Protein AF-A0A2X2UMF7-F1 (afdb_monomer_lite)

Radius of gyration: 19.63 Å; chains: 1; bounding box: 59×45×53 Å

Sequence (262 aa):
MSALSQMDNFVPPKWIKHKILTIWNLRDENDLKSTIHRYSINEYEKCLQKIDEELRSSGGNFVYIIKLVYRNSVYKLPNFLIHSREDLLTCRDKLKDVKKEQFIEIWYCKNITLKETIFGRVLFSLDELFPRIVKRKMEIVWGNSARLIEQYPNLECAFASVEIDGWEKNFRIVDVIQADKSKAEIQEAVVMLLDLLIIYQRRIIDFGKFVNECGCSSLCIEFLCENDRKFTIIDWDCDNDMKVINRISRGAGTIAELFVVK

Organism: NCBI:txid1531

Foldseek 3Di:
DDPPPPLPQQDALLVLQLCVCVVLVQFPPVVSPVFKAKDFLVCVVVVLVVVVVVQVVDPQFKWKWKDFTFRHDNDDDDTQIDSDVVSSVVVVVVSVPDPSVRGTMMIMGIWGWDQAKKKKKKKWFLDPCPPVKIKIKMKIWGTGDNCQVVCPPPHLTWIWIWIDIHLDLDIDTPDIDPNPHDPVRVSVVSSLVSVVVVVCVVSCRVVSVLCVVLVFGMKMWIWMADPVRPIHGRGMDTPDSVSSSVVVVVVCVVVSPSRDDD

pLDDT: mean 86.01, std 15.42, range [27.36, 97.81]

Structure (mmCIF, N/CA/C/O backbone):
data_AF-A0A2X2UMF7-F1
#
_entry.id   AF-A0A2X2UMF7-F1
#
loop_
_atom_site.group_PDB
_atom_site.id
_atom_site.type_symbol
_atom_site.label_atom_id
_atom_site.label_alt_id
_atom_site.label_comp_id
_atom_site.label_asym_id
_atom_site.label_entity_id
_atom_site.label_seq_id
_atom_site.pdbx_PDB_ins_code
_atom_site.Cartn_x
_atom_site.Cartn_y
_atom_site.Cartn_z
_atom_site.occupancy
_atom_site.B_iso_or_equiv
_atom_site.auth_seq_id
_atom_site.auth_comp_id
_atom_site.auth_asym_id
_atom_site.auth_atom_id
_atom_site.pdbx_PDB_model_num
ATOM 1 N N . MET A 1 1 ? -38.014 -20.562 10.827 1.00 27.84 1 MET A N 1
ATOM 2 C CA . MET A 1 1 ? -36.769 -21.344 10.681 1.00 27.84 1 MET A CA 1
ATOM 3 C C . MET A 1 1 ? -35.810 -20.542 9.815 1.00 27.84 1 MET A C 1
ATOM 5 O O . MET A 1 1 ? -36.251 -19.898 8.876 1.00 27.84 1 MET A O 1
ATOM 9 N N . SER A 1 2 ? -34.5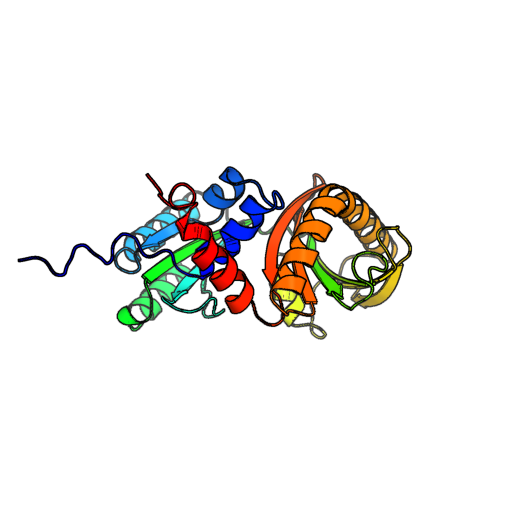63 -20.483 10.270 1.00 27.69 2 SER A N 1
ATOM 10 C CA . SER A 1 2 ? -33.461 -19.549 9.995 1.00 27.69 2 SER A CA 1
ATOM 11 C C . SER A 1 2 ? -33.268 -19.010 8.566 1.00 27.69 2 SER A C 1
ATOM 13 O O . SER A 1 2 ? -32.836 -19.735 7.678 1.00 27.69 2 SER A O 1
ATOM 15 N N . ALA A 1 3 ? -33.397 -17.687 8.417 1.00 27.72 3 ALA A N 1
ATOM 16 C CA . ALA A 1 3 ? -32.737 -16.890 7.370 1.00 27.72 3 ALA A CA 1
ATOM 17 C C . ALA A 1 3 ? -31.408 -16.260 7.864 1.00 27.72 3 ALA A C 1
ATOM 19 O O . ALA A 1 3 ? -30.864 -15.356 7.239 1.00 27.72 3 ALA A O 1
ATOM 20 N N . LEU A 1 4 ? -30.893 -16.724 9.009 1.00 28.72 4 LEU A N 1
ATOM 21 C CA . LEU A 1 4 ? -29.741 -16.147 9.716 1.00 28.72 4 LEU A CA 1
ATOM 22 C C . LEU A 1 4 ? -28.402 -16.858 9.444 1.00 28.72 4 LEU A C 1
ATOM 24 O O . LEU A 1 4 ? -27.400 -16.454 10.009 1.00 28.72 4 LEU A O 1
ATOM 28 N N . SER A 1 5 ? -28.344 -17.877 8.578 1.00 27.36 5 SER A N 1
ATOM 29 C CA . SER A 1 5 ? -27.136 -18.710 8.405 1.00 27.36 5 SER A CA 1
ATOM 30 C C . SER A 1 5 ? -26.369 -18.503 7.089 1.00 27.36 5 SER A C 1
ATOM 32 O O . SER A 1 5 ? -25.487 -19.295 6.777 1.00 27.36 5 SER A O 1
ATOM 34 N N . GLN A 1 6 ? -26.692 -17.478 6.289 1.00 32.03 6 GLN A N 1
ATOM 35 C CA . GLN A 1 6 ? -25.950 -17.169 5.050 1.00 32.03 6 GLN A CA 1
ATOM 36 C C . GLN A 1 6 ? -25.050 -15.925 5.144 1.00 32.03 6 GLN A C 1
ATOM 38 O O . GLN A 1 6 ? -24.280 -15.675 4.220 1.00 32.03 6 GLN A O 1
ATOM 43 N N . MET A 1 7 ? -25.102 -15.151 6.236 1.00 36.16 7 MET A N 1
ATOM 44 C CA . MET A 1 7 ? -24.256 -13.956 6.388 1.00 36.16 7 MET A CA 1
ATOM 45 C C . MET A 1 7 ? -22.840 -14.234 6.918 1.00 36.16 7 MET A C 1
ATOM 47 O O . MET A 1 7 ? -21.983 -13.370 6.752 1.00 36.16 7 MET A O 1
ATOM 51 N N . ASP A 1 8 ? -22.562 -15.420 7.463 1.00 42.38 8 ASP A N 1
ATOM 52 C CA . ASP A 1 8 ? -21.289 -15.690 8.156 1.00 42.38 8 ASP A CA 1
ATOM 53 C C . ASP A 1 8 ? -20.099 -16.030 7.237 1.00 42.38 8 ASP A C 1
ATOM 55 O O . ASP A 1 8 ? -18.968 -16.078 7.705 1.00 42.38 8 ASP A O 1
ATOM 59 N N . ASN A 1 9 ? -20.308 -16.194 5.922 1.00 57.84 9 ASN A N 1
ATOM 60 C CA . ASN A 1 9 ? -19.235 -16.546 4.971 1.00 57.84 9 ASN A CA 1
ATOM 61 C C . ASN A 1 9 ? -18.904 -15.450 3.941 1.00 57.84 9 ASN A C 1
ATOM 63 O O . ASN A 1 9 ? -18.164 -15.699 2.986 1.00 57.84 9 ASN A O 1
ATOM 67 N N . PHE A 1 10 ? -19.451 -14.238 4.077 1.00 72.56 10 PHE A N 1
ATOM 68 C CA . PHE A 1 10 ? -19.156 -13.166 3.125 1.00 72.56 10 PHE A CA 1
ATOM 69 C C . PHE A 1 10 ? -17.802 -12.514 3.426 1.00 72.56 10 PHE A C 1
ATOM 71 O O . PHE A 1 10 ? -17.630 -11.846 4.443 1.00 72.56 10 PHE A O 1
ATOM 78 N N . VAL A 1 11 ? -16.852 -12.652 2.502 1.00 83.50 11 VAL A N 1
ATOM 79 C CA . VAL A 1 11 ? -15.547 -11.993 2.591 1.00 83.50 11 VAL A CA 1
ATOM 80 C C . VAL A 1 11 ? -15.637 -10.599 1.962 1.00 83.50 11 VAL A C 1
ATOM 82 O O . VAL A 1 11 ? -15.930 -10.501 0.767 1.00 83.50 11 VAL A O 1
ATOM 85 N N . PRO A 1 12 ? -15.360 -9.506 2.699 1.00 88.50 12 PRO A N 1
ATOM 86 C CA . PRO A 1 12 ? -15.450 -8.170 2.125 1.00 88.50 12 PRO A CA 1
ATOM 87 C C . PRO A 1 12 ? -14.411 -7.967 1.006 1.00 88.50 12 PRO A C 1
ATOM 89 O O . PRO A 1 12 ? -13.259 -8.388 1.166 1.00 88.50 12 PRO A O 1
ATOM 92 N N . PRO A 1 13 ? -14.745 -7.243 -0.086 1.00 90.06 13 PRO A N 1
ATOM 93 C CA . PRO A 1 13 ? -13.822 -6.950 -1.189 1.00 90.06 13 PRO A CA 1
ATOM 94 C C . PRO A 1 13 ? -12.482 -6.370 -0.729 1.00 90.06 13 PRO A C 1
ATOM 96 O O . PRO A 1 13 ? -11.432 -6.696 -1.277 1.00 90.06 13 PRO A O 1
ATOM 99 N N . LYS A 1 14 ? -12.503 -5.556 0.333 1.00 90.06 14 LYS A N 1
ATOM 100 C CA . LYS A 1 14 ? -11.300 -4.983 0.943 1.00 90.06 14 LYS A CA 1
ATOM 101 C C . LYS A 1 14 ? -10.346 -6.050 1.492 1.00 90.06 14 LYS A C 1
ATOM 103 O O . LYS A 1 14 ? -9.136 -5.870 1.422 1.00 90.06 14 LYS A O 1
ATOM 108 N N . TRP A 1 15 ? -10.857 -7.166 2.021 1.00 90.69 15 TRP A N 1
ATOM 109 C CA . TRP A 1 15 ? -10.004 -8.256 2.512 1.00 90.69 15 TRP A CA 1
ATOM 110 C C . TRP A 1 15 ? -9.441 -9.072 1.357 1.00 90.69 15 TRP A C 1
ATOM 112 O O . TRP A 1 15 ? -8.256 -9.398 1.358 1.00 90.69 15 TRP A O 1
ATOM 122 N N . ILE A 1 16 ? -10.261 -9.331 0.334 1.00 91.19 16 ILE A N 1
ATOM 123 C CA . ILE A 1 16 ? -9.815 -9.996 -0.897 1.00 91.19 16 ILE A CA 1
ATOM 124 C C . ILE A 1 16 ? -8.667 -9.206 -1.524 1.00 91.19 16 ILE A C 1
ATOM 126 O O . ILE A 1 16 ? -7.641 -9.787 -1.869 1.00 91.19 16 ILE A O 1
ATOM 130 N N . LYS A 1 17 ? -8.795 -7.876 -1.579 1.00 92.31 17 LYS A N 1
ATOM 131 C CA . LYS A 1 17 ? -7.730 -6.981 -2.030 1.00 92.31 17 LYS A CA 1
ATOM 132 C C . LYS A 1 17 ? -6.416 -7.215 -1.285 1.00 92.31 17 LYS A C 1
ATOM 134 O O . LYS A 1 17 ? -5.394 -7.430 -1.927 1.00 92.31 17 LYS A O 1
ATOM 139 N N . HIS A 1 18 ? -6.425 -7.235 0.044 1.00 91.62 18 HIS A N 1
ATOM 140 C CA . HIS A 1 18 ? -5.201 -7.510 0.799 1.00 91.62 18 HIS A CA 1
ATOM 141 C C . HIS A 1 18 ? -4.673 -8.935 0.571 1.00 91.62 18 HIS A C 1
ATOM 143 O O . HIS A 1 18 ? -3.469 -9.124 0.400 1.00 91.62 18 HIS A O 1
ATOM 149 N N . LYS A 1 19 ? -5.556 -9.939 0.491 1.00 92.00 19 LYS A N 1
ATOM 150 C CA . LYS A 1 19 ? -5.171 -11.335 0.223 1.00 92.00 19 LYS A CA 1
ATOM 151 C C . LYS A 1 19 ? -4.565 -11.534 -1.167 1.00 92.00 19 LYS A C 1
ATOM 153 O O . LYS A 1 19 ? -3.730 -12.422 -1.317 1.00 92.00 19 LYS A O 1
ATOM 158 N N . ILE A 1 20 ? -4.888 -10.700 -2.155 1.00 94.25 20 ILE A N 1
ATOM 159 C CA . ILE A 1 20 ? -4.244 -10.741 -3.479 1.00 94.25 20 ILE A CA 1
ATOM 160 C C . ILE A 1 20 ? -2.720 -10.587 -3.365 1.00 94.25 20 ILE A C 1
ATOM 162 O O . ILE A 1 20 ? -2.000 -11.316 -4.042 1.00 94.25 20 ILE A O 1
ATOM 166 N N . LEU A 1 21 ? -2.206 -9.758 -2.448 1.00 94.94 21 LEU A N 1
ATOM 167 C CA . LEU A 1 21 ? -0.757 -9.662 -2.221 1.00 94.94 21 LEU A CA 1
ATOM 168 C C . LEU A 1 21 ? -0.144 -11.004 -1.793 1.00 94.94 21 LEU A C 1
ATOM 170 O O . LEU A 1 21 ? 0.958 -11.335 -2.223 1.00 94.94 21 LEU A O 1
ATOM 174 N N . THR A 1 22 ? -0.866 -11.793 -0.992 1.00 94.12 22 THR A N 1
ATOM 175 C CA . THR A 1 22 ? -0.413 -13.127 -0.557 1.00 94.12 22 THR A CA 1
ATOM 176 C C . THR A 1 22 ? -0.471 -14.150 -1.691 1.00 94.12 22 THR A C 1
ATOM 178 O O . THR A 1 22 ? 0.457 -14.932 -1.850 1.00 94.12 22 THR A O 1
ATOM 181 N N . ILE A 1 23 ? -1.497 -14.086 -2.551 1.00 92.94 23 ILE A N 1
ATOM 182 C CA . ILE A 1 23 ? -1.649 -14.977 -3.718 1.00 92.94 23 ILE A CA 1
ATOM 183 C C . ILE A 1 23 ? -0.462 -14.830 -4.681 1.00 92.94 23 ILE A C 1
ATOM 185 O O . ILE A 1 23 ? 0.035 -15.818 -5.216 1.00 92.94 23 ILE A O 1
ATOM 189 N N . TRP A 1 24 ? 0.023 -13.602 -4.870 1.00 94.44 24 TRP A N 1
ATOM 190 C CA . TRP A 1 24 ? 1.166 -13.304 -5.739 1.00 94.44 24 TRP A CA 1
ATOM 191 C C . TRP A 1 24 ? 2.515 -13.313 -5.006 1.00 94.44 24 TRP A C 1
ATOM 193 O O . TRP A 1 24 ? 3.524 -12.881 -5.565 1.00 94.44 24 TRP A O 1
ATOM 203 N N . ASN A 1 25 ? 2.559 -13.803 -3.761 1.00 94.94 25 ASN A N 1
ATOM 204 C CA . ASN A 1 25 ? 3.755 -13.831 -2.913 1.00 94.94 25 ASN A CA 1
ATOM 205 C C . ASN A 1 25 ? 4.435 -12.456 -2.750 1.00 94.94 25 ASN A C 1
ATOM 207 O O . ASN A 1 25 ? 5.643 -12.377 -2.522 1.00 94.94 25 ASN A O 1
ATOM 211 N N . LEU A 1 26 ? 3.685 -11.363 -2.896 1.00 95.81 26 LEU A N 1
ATOM 212 C CA . LEU A 1 26 ? 4.159 -9.992 -2.677 1.00 95.81 26 LEU A CA 1
ATOM 213 C C . LEU A 1 26 ? 4.188 -9.639 -1.190 1.00 95.81 26 LEU A C 1
ATOM 215 O O . LEU A 1 26 ? 4.920 -8.740 -0.788 1.00 95.81 26 LEU A O 1
ATOM 219 N N . ARG A 1 27 ? 3.417 -10.365 -0.379 1.00 94.38 27 ARG A N 1
ATOM 220 C CA . ARG A 1 27 ? 3.380 -10.219 1.070 1.00 94.38 27 ARG A CA 1
ATOM 221 C C . ARG A 1 27 ? 3.177 -11.571 1.739 1.00 94.38 27 ARG A C 1
ATOM 223 O O . ARG A 1 27 ? 2.406 -12.386 1.239 1.00 94.38 27 ARG A O 1
ATOM 230 N N . ASP A 1 28 ? 3.850 -11.785 2.863 1.00 92.56 28 ASP A N 1
ATOM 231 C CA . ASP A 1 28 ? 3.646 -12.975 3.685 1.00 92.56 28 ASP A CA 1
ATOM 232 C C . ASP A 1 28 ? 2.249 -12.975 4.331 1.00 92.56 28 ASP A C 1
ATOM 234 O O . ASP A 1 28 ? 1.721 -11.934 4.734 1.00 92.56 28 ASP A O 1
ATOM 238 N N . GLU A 1 29 ? 1.624 -14.150 4.414 1.00 90.25 29 GLU A N 1
ATOM 239 C CA . GLU A 1 29 ? 0.276 -14.271 4.966 1.00 90.25 29 GLU A CA 1
ATOM 240 C C . GLU A 1 29 ? 0.238 -14.055 6.482 1.00 90.25 29 GLU A C 1
ATOM 242 O O . GLU A 1 29 ? -0.721 -13.459 6.984 1.00 90.25 29 GLU A O 1
ATOM 247 N N . ASN A 1 30 ? 1.260 -14.507 7.212 1.00 90.50 30 ASN A N 1
ATOM 248 C CA . ASN A 1 30 ? 1.319 -14.310 8.655 1.00 90.50 30 ASN A CA 1
ATOM 249 C C . ASN A 1 30 ? 1.562 -12.834 8.975 1.00 90.50 30 ASN A C 1
ATOM 251 O O . ASN A 1 30 ? 0.854 -12.296 9.823 1.00 90.50 30 ASN A O 1
ATOM 255 N N . ASP A 1 31 ? 2.451 -12.164 8.233 1.00 88.81 31 ASP A N 1
ATOM 256 C CA . ASP A 1 31 ? 2.650 -10.710 8.334 1.00 88.81 31 ASP A CA 1
ATOM 257 C C . ASP A 1 31 ? 1.349 -9.932 8.066 1.00 88.81 31 ASP A C 1
ATOM 259 O O . ASP A 1 31 ? 0.962 -9.034 8.824 1.00 88.81 31 ASP A O 1
ATOM 263 N N . LEU A 1 32 ? 0.609 -10.301 7.014 1.00 89.62 32 LEU A N 1
ATOM 264 C CA . LEU A 1 32 ? -0.672 -9.662 6.717 1.00 89.62 32 LEU A CA 1
ATOM 265 C C . LEU A 1 32 ? -1.680 -9.850 7.865 1.00 89.62 32 LEU A C 1
ATOM 267 O O . LEU A 1 32 ? -2.336 -8.890 8.275 1.00 89.62 32 LEU A O 1
ATOM 271 N N . LYS A 1 33 ? -1.798 -11.069 8.406 1.00 88.00 33 LYS A N 1
ATOM 272 C CA . LYS A 1 33 ? -2.710 -11.374 9.521 1.00 88.00 33 LYS A CA 1
ATOM 273 C C . LYS A 1 33 ? -2.306 -10.682 10.821 1.00 88.00 33 LYS A C 1
ATOM 275 O O . LYS A 1 33 ? -3.186 -10.283 11.577 1.00 88.00 33 LYS A O 1
ATOM 280 N N . SER A 1 34 ? -1.009 -10.505 11.076 1.00 88.06 34 SER A N 1
ATOM 281 C CA . SER A 1 34 ? -0.531 -9.820 12.282 1.00 88.06 34 SER A CA 1
ATOM 282 C C . SER A 1 34 ? -0.671 -8.299 12.231 1.00 88.06 34 SER A C 1
ATOM 284 O O . SER A 1 34 ? -0.572 -7.660 13.271 1.00 88.06 34 SER A O 1
ATOM 286 N N . THR A 1 35 ? -0.889 -7.709 11.051 1.00 87.94 35 THR A N 1
ATOM 287 C CA . THR A 1 35 ? -0.928 -6.243 10.867 1.00 87.94 35 THR A CA 1
ATOM 288 C C . THR A 1 35 ? -2.332 -5.667 10.677 1.00 87.94 35 THR A C 1
ATOM 290 O O . THR A 1 35 ? -2.532 -4.464 10.862 1.00 87.94 35 THR A O 1
ATOM 293 N N . ILE A 1 36 ? -3.316 -6.494 10.304 1.00 90.94 36 ILE A N 1
ATOM 294 C CA . ILE A 1 36 ? -4.715 -6.081 10.141 1.00 90.94 36 ILE A CA 1
ATOM 295 C C . ILE A 1 36 ? -5.581 -6.861 11.126 1.00 90.94 36 ILE A C 1
ATOM 297 O O . ILE A 1 36 ? -5.939 -8.015 10.891 1.00 90.94 36 ILE A O 1
ATOM 301 N N . HIS A 1 37 ? -5.970 -6.199 12.211 1.00 92.25 37 HIS A N 1
ATOM 302 C CA . HIS A 1 37 ? -6.847 -6.773 13.223 1.00 92.25 37 HIS A CA 1
ATOM 303 C C . HIS A 1 37 ? -8.298 -6.528 12.824 1.00 92.25 37 HIS A C 1
ATOM 305 O O . HIS A 1 37 ? -8.711 -5.378 12.671 1.00 92.25 37 HIS A O 1
ATOM 311 N N . ARG A 1 38 ? -9.063 -7.603 12.625 1.00 92.25 38 ARG A N 1
ATOM 312 C CA . ARG A 1 38 ? -10.415 -7.561 12.056 1.00 92.25 38 ARG A CA 1
ATOM 313 C C . ARG A 1 38 ? -11.451 -7.936 13.106 1.00 92.25 38 ARG A C 1
ATOM 315 O O . ARG A 1 38 ? -11.284 -8.935 13.796 1.00 92.25 38 ARG A O 1
ATOM 322 N N . TYR A 1 39 ? -12.530 -7.167 13.171 1.00 93.25 39 TYR A N 1
ATOM 323 C CA . TYR A 1 39 ? -13.682 -7.418 14.031 1.00 93.25 39 TYR A CA 1
ATOM 324 C C . TYR A 1 39 ? -14.959 -7.266 13.211 1.00 93.25 39 TYR A C 1
ATOM 326 O O . TYR A 1 39 ? -15.009 -6.459 12.275 1.00 93.25 39 TYR A O 1
ATOM 334 N N . SER A 1 40 ? -16.015 -7.991 13.582 1.00 91.44 40 SER A N 1
ATOM 335 C CA . SER A 1 40 ? -17.354 -7.666 13.087 1.00 91.44 40 SER A CA 1
ATOM 336 C C . SER A 1 40 ? -17.703 -6.225 13.474 1.00 91.44 40 SER A C 1
ATOM 338 O O . SER A 1 40 ? -17.346 -5.774 14.565 1.00 91.44 40 SER A O 1
ATOM 340 N N . ILE A 1 41 ? -18.439 -5.493 12.629 1.00 90.19 41 ILE A N 1
ATOM 341 C CA . ILE A 1 41 ? -18.907 -4.141 12.992 1.00 90.19 41 ILE A CA 1
ATOM 342 C C . ILE A 1 41 ? -19.753 -4.150 14.278 1.00 90.19 41 ILE A C 1
ATOM 344 O O . ILE A 1 41 ? -19.750 -3.185 15.040 1.00 90.19 41 ILE A O 1
ATOM 348 N N . ASN A 1 42 ? -20.428 -5.266 14.569 1.00 90.38 42 ASN A N 1
ATOM 349 C CA . ASN A 1 42 ? -21.201 -5.444 15.799 1.00 90.38 42 ASN A CA 1
ATOM 350 C C . ASN A 1 42 ? -20.319 -5.570 17.052 1.00 90.38 42 ASN A C 1
ATOM 352 O O . ASN A 1 42 ? -20.806 -5.398 18.166 1.00 90.38 42 ASN A O 1
ATOM 356 N N . GLU A 1 43 ? -19.023 -5.823 16.879 1.00 92.25 43 GLU A N 1
ATOM 357 C CA . GLU A 1 43 ? -18.033 -5.994 17.941 1.00 92.25 43 GLU A CA 1
ATOM 358 C C . GLU A 1 43 ? -17.072 -4.801 18.046 1.00 92.25 43 GLU A C 1
ATOM 360 O O . GLU A 1 43 ? -15.996 -4.921 18.635 1.00 92.25 43 GLU A O 1
ATOM 365 N N . TYR A 1 44 ? -17.440 -3.633 17.505 1.00 92.50 44 TYR A N 1
ATOM 366 C CA . TYR A 1 44 ? -16.553 -2.467 17.498 1.00 92.50 44 TYR A CA 1
ATOM 367 C C . TYR A 1 44 ? -16.077 -2.061 18.903 1.00 92.50 44 TYR A C 1
ATOM 369 O O . TYR A 1 44 ? -14.933 -1.649 19.048 1.00 92.50 44 TYR A O 1
ATOM 377 N N . GLU A 1 45 ? -16.880 -2.236 19.958 1.00 94.38 45 GLU A N 1
ATOM 378 C CA . GLU A 1 45 ? -16.433 -1.941 21.330 1.00 94.38 45 GLU A CA 1
ATOM 379 C C . GLU A 1 45 ? -15.258 -2.833 21.765 1.00 94.38 45 GLU A C 1
ATOM 381 O O . GLU A 1 45 ? -14.342 -2.341 22.421 1.00 94.38 45 GLU A O 1
ATOM 386 N N . LYS A 1 46 ? -15.218 -4.109 21.342 1.00 95.81 46 LYS A N 1
ATOM 387 C CA . LYS A 1 46 ? -14.067 -4.997 21.596 1.00 95.81 46 LYS A CA 1
ATOM 388 C C . LYS A 1 46 ? -12.824 -4.508 20.852 1.00 95.81 46 LYS A C 1
ATOM 390 O O . LYS A 1 46 ? -11.737 -4.485 21.422 1.00 95.81 46 LYS A O 1
ATOM 395 N N . CYS A 1 47 ? -12.997 -4.072 19.601 1.00 94.88 47 CYS A N 1
ATOM 396 C CA . CYS A 1 47 ? -11.933 -3.451 18.810 1.00 94.88 47 CYS A CA 1
ATOM 397 C C . CYS A 1 47 ? -11.355 -2.221 19.531 1.00 94.88 47 CYS A C 1
ATOM 399 O O . CYS A 1 47 ? -10.140 -2.109 19.685 1.00 94.88 47 CYS A O 1
ATOM 401 N N . LEU A 1 48 ? -12.212 -1.313 20.011 1.00 95.62 48 LEU A N 1
ATOM 402 C CA . LEU A 1 48 ? -11.781 -0.110 20.730 1.00 95.62 48 LEU A CA 1
ATOM 403 C C . LEU A 1 48 ? -11.119 -0.447 22.070 1.00 95.62 48 LEU A C 1
ATOM 405 O O . LEU A 1 48 ? -10.107 0.158 22.416 1.00 95.62 48 LEU A O 1
ATOM 409 N N . GLN A 1 49 ? -11.655 -1.420 22.813 1.00 96.00 49 GLN A N 1
ATOM 410 C CA . GLN A 1 49 ? -11.059 -1.874 24.068 1.00 96.00 49 GLN A CA 1
ATOM 411 C C . GLN A 1 49 ? -9.636 -2.394 23.849 1.00 96.00 49 GLN A C 1
ATOM 413 O O . GLN A 1 49 ? -8.737 -2.028 24.604 1.00 96.00 49 GLN A O 1
ATOM 418 N N . LYS A 1 50 ? -9.413 -3.187 22.795 1.00 95.06 50 LYS A N 1
ATOM 419 C CA . LYS A 1 50 ? -8.081 -3.705 22.481 1.00 95.06 50 LYS A CA 1
ATOM 420 C C . LYS A 1 50 ? -7.078 -2.580 22.211 1.00 95.06 50 LYS A C 1
ATOM 422 O O . LYS A 1 50 ? -5.959 -2.629 22.711 1.00 95.06 50 LYS A O 1
ATOM 427 N N . ILE A 1 51 ? -7.494 -1.541 21.485 1.00 93.94 51 ILE A N 1
ATOM 428 C CA . ILE A 1 51 ? -6.660 -0.356 21.240 1.00 93.94 51 ILE A CA 1
ATOM 429 C C . ILE A 1 51 ? -6.372 0.396 22.550 1.00 93.94 51 ILE A C 1
ATOM 431 O O . ILE A 1 51 ? -5.230 0.789 22.770 1.00 93.94 51 ILE A O 1
ATOM 435 N N . ASP A 1 52 ? -7.357 0.570 23.443 1.00 94.31 52 ASP A N 1
ATOM 436 C CA . ASP A 1 52 ? -7.148 1.225 24.750 1.00 94.31 52 ASP A CA 1
ATOM 437 C C . ASP A 1 52 ? -6.152 0.450 25.628 1.00 94.31 52 ASP A C 1
ATOM 439 O O . ASP A 1 52 ? -5.285 1.050 26.261 1.00 94.31 52 ASP A O 1
ATOM 443 N N . GLU A 1 53 ? -6.245 -0.883 25.655 1.00 92.69 53 GLU A N 1
ATOM 444 C CA . GLU A 1 53 ? -5.294 -1.752 26.360 1.00 92.69 53 GLU A CA 1
ATOM 445 C C . GLU A 1 53 ? -3.875 -1.593 25.807 1.00 92.69 53 GLU A C 1
ATOM 447 O O . GLU A 1 53 ? -2.924 -1.404 26.570 1.00 92.69 53 GLU A O 1
ATOM 452 N N . GLU A 1 54 ? -3.732 -1.618 24.480 1.00 91.38 54 GLU A N 1
ATOM 453 C CA . GLU A 1 54 ? -2.437 -1.436 23.840 1.00 91.38 54 GLU A CA 1
ATOM 454 C C . GLU A 1 54 ? -1.866 -0.044 24.127 1.00 91.38 54 GLU A C 1
ATOM 456 O O . GLU A 1 54 ? -0.725 0.035 24.578 1.00 91.38 54 GLU A O 1
ATOM 461 N N . LEU A 1 55 ? -2.664 1.024 23.994 1.00 89.25 55 LEU A N 1
ATOM 462 C CA . LEU A 1 55 ? -2.275 2.402 24.326 1.00 89.25 55 LEU A CA 1
ATOM 463 C C . LEU A 1 55 ? -1.746 2.537 25.760 1.00 89.25 55 LEU A C 1
ATOM 465 O O . LEU A 1 55 ? -0.753 3.226 25.969 1.00 89.25 55 LEU A O 1
ATOM 469 N N . ARG A 1 56 ? -2.364 1.866 26.744 1.00 85.88 56 ARG A N 1
ATOM 470 C CA . ARG A 1 56 ? -1.903 1.886 28.148 1.00 85.88 56 ARG A CA 1
ATOM 471 C C . ARG A 1 56 ? -0.560 1.186 28.343 1.00 85.88 56 ARG A C 1
ATOM 473 O O . ARG A 1 56 ? 0.196 1.562 29.232 1.00 85.88 56 ARG A O 1
ATOM 480 N N . SER A 1 57 ? -0.299 0.144 27.558 1.00 82.81 57 SER A N 1
ATOM 481 C CA . SER A 1 57 ? 0.918 -0.669 27.661 1.00 82.81 57 SER A CA 1
ATOM 482 C C . SER A 1 57 ? 2.093 -0.121 26.847 1.00 82.81 57 SER A C 1
ATOM 484 O O . SER A 1 57 ? 3.248 -0.406 27.153 1.00 82.81 57 SER A O 1
ATOM 486 N N . SER A 1 58 ? 1.813 0.655 25.800 1.00 68.94 58 SER A N 1
ATOM 487 C CA . SER A 1 58 ? 2.819 1.136 24.859 1.00 68.94 58 SER A CA 1
ATOM 488 C C . SER A 1 58 ? 3.279 2.556 25.181 1.00 68.94 58 SER A C 1
ATOM 490 O O . SER A 1 58 ? 2.461 3.459 25.306 1.00 68.94 58 SER A O 1
ATOM 492 N N . GLY A 1 59 ? 4.596 2.771 25.244 1.00 64.06 59 GLY A N 1
ATOM 493 C CA . GLY A 1 59 ? 5.239 4.053 25.573 1.00 64.06 59 GLY A CA 1
ATOM 494 C C . GLY A 1 59 ? 5.141 5.162 24.510 1.00 64.06 59 GLY A C 1
ATOM 495 O O . GLY A 1 59 ? 6.118 5.868 24.302 1.00 64.06 59 GLY A O 1
ATOM 496 N N . GLY A 1 60 ? 4.001 5.306 23.822 1.00 64.38 60 GLY A N 1
ATOM 497 C CA . GLY A 1 60 ? 3.661 6.510 23.043 1.00 64.38 60 GLY A CA 1
ATOM 498 C C . GLY A 1 60 ? 4.126 6.596 21.582 1.00 64.38 60 GLY A C 1
ATOM 499 O O . GLY A 1 60 ? 3.866 7.610 20.949 1.00 64.38 60 GLY A O 1
ATOM 500 N N . ASN A 1 61 ? 4.747 5.559 21.008 1.00 76.56 61 ASN A N 1
ATOM 501 C CA . ASN A 1 61 ? 5.325 5.617 19.648 1.00 76.56 61 ASN A CA 1
ATOM 502 C C . ASN A 1 61 ? 4.493 4.894 18.573 1.00 76.56 61 ASN A C 1
ATOM 504 O O . ASN A 1 61 ? 5.046 4.315 17.634 1.00 76.56 61 ASN A O 1
ATOM 508 N N . PHE A 1 62 ? 3.171 4.853 18.731 1.00 83.12 62 PHE A N 1
ATOM 509 C CA . PHE A 1 62 ? 2.296 4.144 17.801 1.00 83.12 62 PHE A CA 1
ATOM 510 C C . PHE A 1 62 ? 1.088 4.984 17.419 1.00 83.12 62 PHE A C 1
ATOM 512 O O . PHE A 1 62 ? 0.542 5.722 18.235 1.00 83.12 62 PHE A O 1
ATOM 519 N N . VAL A 1 63 ? 0.636 4.793 16.184 1.00 84.94 63 VAL A N 1
ATOM 520 C CA . VAL A 1 63 ? -0.635 5.310 15.682 1.00 84.94 63 VAL A CA 1
ATOM 521 C C . VAL A 1 63 ? -1.489 4.140 15.253 1.00 84.94 63 VAL A C 1
ATOM 523 O O . VAL A 1 63 ? -1.059 3.297 14.461 1.00 84.94 63 VAL A O 1
ATOM 526 N N . TYR A 1 64 ? -2.715 4.098 15.763 1.00 88.69 64 TYR A N 1
ATOM 527 C CA . TYR A 1 64 ? -3.696 3.106 15.355 1.00 88.69 64 TYR A CA 1
ATOM 528 C C . TYR A 1 64 ? -4.602 3.709 14.292 1.00 88.69 64 TYR A C 1
ATOM 530 O O . TYR A 1 64 ? -5.153 4.795 14.464 1.00 88.69 64 TYR A O 1
ATOM 538 N N . ILE A 1 65 ? -4.757 3.000 13.180 1.00 88.25 65 ILE A N 1
ATOM 539 C CA . ILE A 1 65 ? -5.607 3.412 12.067 1.00 88.25 65 ILE A CA 1
ATOM 540 C C . ILE A 1 65 ? -6.835 2.514 12.065 1.00 88.25 65 ILE A C 1
ATOM 542 O O . ILE A 1 65 ? -6.755 1.367 11.624 1.00 88.25 65 ILE A O 1
ATOM 546 N N . ILE A 1 66 ? -7.967 3.033 12.533 1.00 91.69 66 ILE A N 1
ATOM 547 C CA . ILE A 1 66 ? -9.248 2.324 12.489 1.00 91.69 66 ILE A CA 1
ATOM 548 C C . ILE A 1 66 ? -9.887 2.537 11.121 1.00 91.69 66 ILE A C 1
ATOM 550 O O . ILE A 1 66 ? -9.981 3.669 10.645 1.00 91.69 66 ILE A O 1
ATOM 554 N N . LYS A 1 67 ? -10.358 1.458 10.496 1.00 90.44 67 LYS A N 1
ATOM 555 C CA . LYS A 1 67 ? -11.007 1.468 9.182 1.00 90.44 67 LYS A CA 1
ATOM 556 C C . LYS A 1 67 ? -12.380 0.817 9.279 1.00 90.44 67 LYS A C 1
ATOM 558 O O . LYS A 1 67 ? -12.497 -0.316 9.741 1.00 90.44 67 LYS A O 1
ATOM 563 N N . LEU A 1 68 ? -13.398 1.497 8.767 1.00 90.25 68 LEU A N 1
ATOM 564 C CA . LEU A 1 68 ? -14.702 0.888 8.527 1.00 90.25 68 LEU A CA 1
ATOM 565 C C . LEU A 1 68 ? -14.712 0.187 7.165 1.00 90.25 68 LEU A C 1
ATOM 567 O O . LEU A 1 68 ? -14.160 0.699 6.183 1.00 90.25 68 LEU A O 1
ATOM 571 N N . VAL A 1 69 ? -15.312 -1.003 7.103 1.00 89.69 69 VAL A N 1
ATOM 572 C CA . VAL A 1 69 ? -15.280 -1.855 5.909 1.00 89.69 69 VAL A CA 1
ATOM 573 C C . VAL A 1 69 ? -16.675 -2.052 5.351 1.00 89.69 69 VAL A C 1
ATOM 575 O O . VAL A 1 69 ? -17.540 -2.662 5.980 1.00 89.69 69 VAL A O 1
ATOM 578 N N . TYR A 1 70 ? -16.875 -1.535 4.141 1.00 87.06 70 TYR A N 1
ATOM 579 C CA . TYR A 1 70 ? -18.120 -1.665 3.401 1.00 87.06 70 TYR A CA 1
ATOM 580 C C . TYR A 1 70 ? -18.329 -3.089 2.901 1.00 87.06 70 TYR A C 1
ATOM 582 O O . TYR A 1 70 ? -17.384 -3.798 2.553 1.00 87.06 70 TYR A O 1
ATOM 590 N N . ARG A 1 71 ? -19.601 -3.467 2.770 1.00 83.44 71 ARG A N 1
ATOM 591 C CA . ARG A 1 71 ? -19.983 -4.773 2.226 1.00 83.44 71 ARG A CA 1
ATOM 592 C C . ARG A 1 71 ? -19.525 -4.954 0.774 1.00 83.44 71 ARG A C 1
ATOM 594 O O . ARG A 1 71 ? -18.928 -5.964 0.447 1.00 83.44 71 ARG A O 1
ATOM 601 N N . ASN A 1 72 ? -19.755 -3.966 -0.090 1.00 81.75 72 ASN A N 1
ATOM 602 C CA . ASN A 1 72 ? -19.609 -4.133 -1.546 1.00 81.75 72 ASN A CA 1
ATOM 603 C C . ASN A 1 72 ? -18.556 -3.211 -2.179 1.00 81.75 72 ASN A C 1
ATOM 605 O O . ASN A 1 72 ? -18.589 -2.983 -3.385 1.00 81.75 72 ASN A O 1
ATOM 609 N N . SER A 1 73 ? -17.655 -2.631 -1.384 1.00 81.69 73 SER A N 1
ATOM 610 C CA . SER A 1 73 ? -16.689 -1.657 -1.891 1.00 81.69 73 SER A CA 1
ATOM 611 C C . SER A 1 73 ? -15.351 -1.731 -1.168 1.00 81.69 73 SER A C 1
ATOM 613 O O . SER A 1 73 ? -15.267 -2.077 0.010 1.00 81.69 73 SER A O 1
ATOM 615 N N . VAL A 1 74 ? -14.302 -1.353 -1.891 1.00 79.56 74 VAL A N 1
ATOM 616 C CA . VAL A 1 74 ? -12.934 -1.179 -1.384 1.00 79.56 74 VAL A CA 1
ATOM 617 C C . VAL A 1 74 ? -12.746 0.208 -0.744 1.00 79.56 74 VAL A C 1
ATOM 619 O O . VAL A 1 74 ? -11.687 0.473 -0.180 1.00 79.56 74 VAL A O 1
ATOM 622 N N . TYR A 1 75 ? -13.770 1.077 -0.811 1.00 70.00 75 TYR A N 1
ATOM 623 C CA . TYR A 1 75 ? -13.707 2.518 -0.528 1.00 70.00 75 TYR A CA 1
ATOM 624 C C . TYR A 1 75 ? -12.794 2.919 0.650 1.00 70.00 75 TYR A C 1
ATOM 626 O O . TYR A 1 75 ? -12.736 2.266 1.705 1.00 70.00 75 TYR A O 1
ATOM 634 N N . LYS A 1 76 ? -12.077 4.033 0.453 1.00 64.94 76 LYS A N 1
ATOM 635 C CA . LYS A 1 76 ? -11.166 4.660 1.417 1.00 64.94 76 LYS A CA 1
ATOM 636 C C . LYS A 1 76 ? -11.882 5.882 2.031 1.00 64.94 76 LYS A C 1
ATOM 638 O O . LYS A 1 76 ? -12.291 6.767 1.295 1.00 64.94 76 LYS A O 1
ATOM 643 N N . LEU A 1 77 ? -11.966 5.903 3.369 1.00 61.09 77 LEU A N 1
ATOM 644 C CA . LEU A 1 77 ? -12.517 6.916 4.298 1.00 61.09 77 LEU A CA 1
ATOM 645 C C . LEU A 1 77 ? -13.898 6.616 4.937 1.00 61.09 77 LEU A C 1
ATOM 647 O O . LEU A 1 77 ? -14.791 6.090 4.268 1.00 61.09 77 LEU A O 1
ATOM 651 N N . PRO A 1 78 ? -14.083 6.994 6.225 1.00 55.94 78 PRO A N 1
ATOM 652 C CA . PRO A 1 78 ? -13.079 7.594 7.113 1.00 55.94 78 PRO A CA 1
ATOM 653 C C . PRO A 1 78 ? -12.160 6.541 7.749 1.00 55.94 78 PRO A C 1
ATOM 655 O O . PRO A 1 78 ? -12.607 5.492 8.214 1.00 55.94 78 PRO A O 1
ATOM 658 N N . ASN A 1 79 ? -10.862 6.846 7.765 1.00 74.62 79 ASN A N 1
ATOM 659 C CA . ASN A 1 79 ? -9.919 6.191 8.663 1.00 74.62 79 ASN A CA 1
ATOM 660 C C . ASN A 1 79 ? -9.821 7.071 9.917 1.00 74.62 79 ASN A C 1
ATOM 662 O O . ASN A 1 79 ? -9.572 8.269 9.781 1.00 74.62 79 ASN A O 1
ATOM 666 N N . PHE A 1 80 ? -10.007 6.516 11.113 1.00 87.31 80 PHE A N 1
ATOM 667 C CA . PHE A 1 80 ? -9.727 7.250 12.349 1.00 87.31 80 PHE A CA 1
ATOM 668 C C . PHE A 1 80 ? -8.268 7.024 12.729 1.00 87.31 80 PHE A C 1
ATOM 670 O O . PHE A 1 80 ? -7.826 5.878 12.799 1.00 87.31 80 PHE A O 1
ATOM 677 N N . LEU A 1 81 ? -7.530 8.109 12.949 1.00 87.06 81 LEU A N 1
ATOM 678 C CA . LEU A 1 81 ? -6.165 8.061 13.462 1.00 87.06 81 LEU A CA 1
ATOM 679 C C . LEU A 1 81 ? -6.216 8.243 14.975 1.00 87.06 81 LEU A C 1
ATOM 681 O O . LEU A 1 81 ? -6.723 9.255 15.450 1.00 87.06 81 LEU A O 1
ATOM 685 N N . ILE A 1 82 ? -5.712 7.260 15.710 1.00 90.06 82 ILE A N 1
ATOM 686 C CA . ILE A 1 82 ? -5.728 7.234 17.169 1.00 90.06 82 ILE A CA 1
ATOM 687 C C . ILE A 1 82 ? -4.282 7.299 17.660 1.00 90.06 82 ILE A C 1
ATOM 689 O O . ILE A 1 82 ? -3.539 6.321 17.542 1.00 90.06 82 ILE A O 1
ATOM 693 N N . HIS A 1 83 ? -3.894 8.454 18.194 1.00 87.00 83 HIS A N 1
ATOM 694 C CA . HIS A 1 83 ? -2.603 8.694 18.850 1.00 87.00 83 HIS A CA 1
ATOM 695 C C . HIS A 1 83 ? -2.752 8.647 20.373 1.00 87.00 83 HIS A C 1
ATOM 697 O O . HIS A 1 83 ? -1.806 8.351 21.097 1.00 87.00 83 HIS A O 1
ATOM 703 N N . SER A 1 84 ? -3.953 8.948 20.865 1.00 88.69 84 SER A N 1
ATOM 704 C CA . SER A 1 84 ? -4.239 9.112 22.282 1.00 88.69 84 SER A CA 1
ATOM 705 C C . SER A 1 84 ? -5.557 8.453 22.692 1.00 88.69 84 SER A C 1
ATOM 707 O O . SER A 1 84 ? -6.389 8.060 21.870 1.00 88.69 84 SER A O 1
ATOM 709 N N . ARG A 1 85 ? -5.779 8.368 24.007 1.00 90.94 85 ARG A N 1
ATOM 710 C CA . ARG A 1 85 ? -7.071 7.933 24.557 1.00 90.94 85 ARG A CA 1
ATOM 711 C C . ARG A 1 85 ? -8.195 8.926 24.241 1.00 90.94 85 ARG A C 1
ATOM 713 O O . ARG A 1 85 ? -9.343 8.513 24.133 1.00 90.94 85 ARG A O 1
ATOM 720 N N . GLU A 1 86 ? -7.877 10.206 24.065 1.00 92.25 86 GLU A N 1
ATOM 721 C CA . GLU A 1 86 ? -8.843 11.239 23.676 1.00 92.25 86 GLU A CA 1
ATOM 722 C C . GLU A 1 86 ? -9.322 11.051 22.229 1.00 92.25 86 GLU A C 1
ATOM 724 O O . GLU A 1 86 ? -10.528 11.086 21.964 1.00 92.25 86 GLU A O 1
ATOM 729 N N . ASP A 1 87 ? -8.406 10.723 21.310 1.00 91.81 87 ASP A N 1
ATOM 730 C CA . ASP A 1 87 ? -8.766 10.348 19.935 1.00 91.81 87 ASP A CA 1
ATOM 731 C C . ASP A 1 87 ? -9.688 9.125 19.927 1.00 91.81 87 ASP A C 1
ATOM 733 O O . ASP A 1 87 ? -10.660 9.066 19.169 1.00 91.81 87 ASP A O 1
ATOM 737 N N . LEU A 1 88 ? -9.404 8.146 20.794 1.00 93.88 88 LEU A N 1
ATOM 738 C CA . LEU A 1 88 ? -10.196 6.925 20.912 1.00 93.88 88 LEU A CA 1
ATOM 739 C C . LEU A 1 88 ? -11.613 7.208 21.427 1.00 93.88 88 LEU A C 1
ATOM 741 O O . LEU A 1 88 ? -12.571 6.630 20.912 1.00 93.88 88 LEU A O 1
ATOM 745 N N . LEU A 1 89 ? -11.765 8.111 22.401 1.00 93.38 89 LEU A N 1
ATOM 746 C CA . LEU A 1 89 ? -13.075 8.568 22.878 1.00 93.38 89 LEU A CA 1
ATOM 747 C C . LEU A 1 89 ? -13.850 9.279 21.763 1.00 93.38 89 LEU A C 1
ATOM 749 O O . LEU A 1 89 ? -14.999 8.928 21.497 1.00 93.38 89 LEU A O 1
ATOM 753 N N . THR A 1 90 ? -13.191 10.185 21.038 1.00 92.25 90 THR A N 1
ATOM 754 C CA . THR A 1 90 ? -13.783 10.875 19.882 1.00 92.25 90 THR A CA 1
ATOM 755 C C . THR A 1 90 ? -14.228 9.886 18.801 1.00 92.25 90 THR A C 1
ATOM 757 O O . THR A 1 90 ? -15.299 10.030 18.208 1.00 92.25 90 THR A O 1
ATOM 760 N N . CYS A 1 91 ? -13.420 8.858 18.534 1.00 92.81 91 CYS A N 1
ATOM 761 C CA . CYS A 1 91 ? -13.768 7.788 17.606 1.00 92.81 91 CYS A CA 1
ATOM 762 C C . CYS A 1 91 ? -14.987 6.997 18.094 1.00 92.81 91 CYS A C 1
ATOM 764 O O . CYS A 1 91 ? -15.917 6.791 17.313 1.00 92.81 91 CYS A O 1
ATOM 766 N N . ARG A 1 92 ? -15.024 6.610 19.377 1.00 93.81 92 ARG A N 1
ATOM 767 C CA . ARG A 1 92 ? -16.167 5.908 19.978 1.00 93.81 92 ARG A CA 1
ATOM 768 C C . ARG A 1 92 ? -17.461 6.688 19.783 1.00 93.81 92 ARG A C 1
ATOM 770 O O . ARG A 1 92 ? -18.455 6.095 19.373 1.00 93.81 92 ARG A O 1
ATOM 777 N N . ASP A 1 93 ? -17.453 7.986 20.064 1.00 91.69 93 ASP A N 1
ATOM 778 C CA . ASP A 1 93 ? -18.656 8.806 19.937 1.00 91.69 93 ASP A CA 1
ATOM 779 C C . ASP A 1 93 ? -19.124 8.892 18.485 1.00 91.69 93 ASP A C 1
ATOM 781 O O . ASP A 1 93 ? -20.289 8.625 18.212 1.00 91.69 93 ASP A O 1
ATOM 785 N N . LYS A 1 94 ? -18.204 9.102 17.535 1.00 90.00 94 LYS A N 1
ATOM 786 C CA . LYS A 1 94 ? -18.539 9.077 16.102 1.00 90.00 94 LYS A CA 1
ATOM 787 C C . LYS A 1 94 ? -19.111 7.7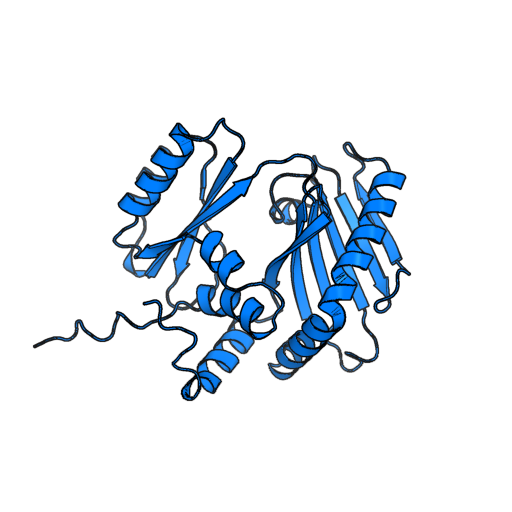32 15.653 1.00 90.00 94 LYS A C 1
ATOM 789 O O . LYS A 1 94 ? -20.018 7.712 14.831 1.00 90.00 94 LYS A O 1
ATOM 794 N N . LEU A 1 95 ? -18.600 6.612 16.171 1.00 89.75 95 LEU A N 1
ATOM 795 C CA . LEU A 1 95 ? -19.064 5.267 15.811 1.00 89.75 95 LEU A CA 1
ATOM 796 C C . LEU A 1 95 ? -20.493 4.964 16.286 1.00 89.75 95 LEU A C 1
ATOM 798 O O . LEU A 1 95 ? -21.150 4.121 15.672 1.00 89.75 95 LEU A O 1
ATOM 802 N N . LYS A 1 96 ? -20.998 5.647 17.323 1.00 87.81 96 LYS A N 1
ATOM 803 C CA . LYS A 1 96 ? -22.399 5.510 17.765 1.00 87.81 96 LYS A CA 1
ATOM 804 C C . LYS A 1 96 ? -23.386 5.981 16.697 1.00 87.81 96 LYS A C 1
ATOM 806 O O . LYS A 1 96 ? -24.446 5.379 16.554 1.00 87.81 96 LYS A O 1
ATOM 811 N N . ASP A 1 97 ? -23.000 6.994 15.926 1.00 84.88 97 ASP A N 1
ATOM 812 C CA . ASP A 1 97 ? -23.846 7.629 14.910 1.00 84.88 97 ASP A CA 1
ATOM 813 C C . ASP A 1 97 ? -23.684 7.008 13.510 1.00 84.88 97 ASP A C 1
ATOM 815 O O . ASP A 1 97 ? -24.351 7.403 12.549 1.00 84.88 97 ASP A O 1
ATOM 819 N N . VAL A 1 98 ? -22.791 6.025 13.360 1.00 83.56 98 VAL A N 1
ATOM 820 C CA . VAL A 1 98 ? -22.562 5.347 12.083 1.00 83.56 98 VAL A CA 1
ATOM 821 C C . VAL A 1 98 ? -23.715 4.391 11.770 1.00 83.56 98 VAL A C 1
ATOM 823 O O . VAL A 1 98 ? -24.091 3.546 12.581 1.00 83.56 98 VAL A O 1
ATOM 826 N N . LYS A 1 99 ? -24.224 4.460 10.533 1.00 83.81 99 LYS A N 1
ATOM 827 C CA . LYS A 1 99 ? -25.202 3.508 9.981 1.00 83.81 99 LYS A CA 1
ATOM 828 C C . LYS A 1 99 ? -24.557 2.135 9.789 1.00 83.81 99 LYS A C 1
ATOM 830 O O . LYS A 1 99 ? -23.978 1.856 8.736 1.00 83.81 99 LYS A O 1
ATOM 835 N N . LYS A 1 100 ? -24.610 1.293 10.823 1.00 78.81 100 LYS A N 1
ATOM 836 C CA . LYS A 1 100 ? -23.924 -0.010 10.877 1.00 78.81 100 LYS A CA 1
ATOM 837 C C . LYS A 1 100 ? -24.268 -0.919 9.701 1.00 78.81 100 LYS A C 1
ATOM 839 O O . LYS A 1 100 ? -23.417 -1.688 9.279 1.00 78.81 100 LYS A O 1
ATOM 844 N N . GLU A 1 101 ? -25.455 -0.788 9.116 1.00 83.25 101 GLU A N 1
ATOM 845 C CA . GLU A 1 101 ? -25.929 -1.597 7.987 1.00 83.25 101 GLU A CA 1
ATOM 846 C C . GLU A 1 101 ? -25.082 -1.411 6.716 1.00 83.25 101 GLU A C 1
ATOM 848 O O . GLU A 1 101 ? -25.067 -2.279 5.841 1.00 83.25 101 GLU A O 1
ATOM 853 N N . GLN A 1 102 ? -24.363 -0.288 6.606 1.00 85.00 102 GLN A N 1
ATOM 854 C CA . GLN A 1 102 ? -23.460 -0.005 5.487 1.00 85.00 102 GLN A CA 1
ATOM 855 C C . GLN A 1 102 ? -22.134 -0.774 5.587 1.00 85.00 102 GLN A C 1
ATOM 857 O O . GLN A 1 102 ? -21.449 -0.974 4.576 1.00 85.00 102 GLN A O 1
ATOM 862 N N . PHE A 1 103 ? -21.784 -1.229 6.789 1.00 88.19 103 PHE A N 1
ATOM 863 C CA . PHE A 1 103 ? -20.500 -1.834 7.110 1.00 88.19 103 PHE A CA 1
ATOM 864 C C . PHE A 1 103 ? -20.684 -3.290 7.537 1.00 88.19 103 PHE A C 1
ATOM 866 O O . PHE A 1 103 ? -21.737 -3.695 8.019 1.00 88.19 103 PHE A O 1
ATOM 873 N N . ILE A 1 104 ? -19.653 -4.100 7.330 1.00 89.44 104 ILE A N 1
ATOM 874 C CA . ILE A 1 104 ? -19.637 -5.499 7.776 1.00 89.44 104 ILE A CA 1
ATOM 875 C C . ILE A 1 104 ? -18.556 -5.742 8.827 1.00 89.44 104 ILE A C 1
ATOM 877 O O . ILE A 1 104 ? -18.766 -6.496 9.775 1.00 89.44 104 ILE A O 1
ATOM 881 N N . GLU A 1 105 ? -17.429 -5.045 8.709 1.00 91.88 105 GLU A N 1
ATOM 882 C CA . GLU A 1 105 ? -16.293 -5.182 9.613 1.00 91.88 105 GLU A CA 1
ATOM 883 C C . GLU A 1 105 ? -15.752 -3.806 10.030 1.00 91.88 105 GLU A C 1
ATOM 885 O O . GLU A 1 105 ? -15.920 -2.799 9.332 1.00 91.88 105 GLU A O 1
ATOM 890 N N . ILE A 1 106 ? -15.071 -3.790 11.172 1.00 92.56 106 ILE A N 1
ATOM 891 C CA . ILE A 1 106 ? -14.220 -2.701 11.646 1.00 92.56 106 ILE A CA 1
ATOM 892 C C . ILE A 1 106 ? -12.829 -3.266 11.895 1.00 92.56 106 ILE A C 1
ATOM 894 O O . ILE A 1 106 ? -12.666 -4.298 12.549 1.00 92.56 106 ILE A O 1
ATOM 898 N N . TRP A 1 107 ? -11.823 -2.623 11.320 1.00 92.88 107 TRP A N 1
ATOM 899 C CA . TRP A 1 107 ? -10.438 -3.061 11.428 1.00 92.88 107 TRP A CA 1
ATOM 900 C C . TRP A 1 107 ? -9.605 -2.021 12.147 1.00 92.88 107 TRP A C 1
ATOM 902 O O . TRP A 1 107 ? -9.917 -0.833 12.067 1.00 92.88 107 TRP A O 1
ATOM 912 N N . TYR A 1 108 ? -8.495 -2.444 12.742 1.00 92.31 108 TYR A N 1
ATOM 913 C CA . TYR A 1 108 ? -7.408 -1.530 13.064 1.00 92.31 108 TYR A CA 1
ATOM 914 C C . TYR A 1 108 ? -6.057 -2.061 12.586 1.00 92.31 108 TYR A C 1
ATOM 916 O O . TYR A 1 108 ? -5.811 -3.267 12.551 1.00 92.31 108 TYR A O 1
ATOM 924 N N . CYS A 1 109 ? -5.186 -1.130 12.207 1.00 89.44 109 CYS A N 1
ATOM 925 C CA . CYS A 1 109 ? -3.774 -1.374 11.934 1.00 89.44 109 CYS A CA 1
ATOM 926 C C . CYS A 1 109 ? -2.945 -0.581 12.941 1.00 89.44 109 CYS A C 1
ATOM 928 O O . CYS A 1 109 ? -3.279 0.571 13.223 1.00 89.44 109 CYS A O 1
ATOM 930 N N . LYS A 1 110 ? -1.873 -1.176 13.460 1.00 87.56 110 LYS A N 1
ATOM 931 C CA . LYS A 1 110 ? -0.918 -0.507 14.345 1.00 87.56 110 LYS A CA 1
ATOM 932 C C . LYS A 1 110 ? 0.321 -0.119 13.549 1.00 87.56 110 LYS A C 1
ATOM 934 O O . LYS A 1 110 ? 1.027 -0.994 13.058 1.00 87.56 110 LYS A O 1
ATOM 939 N N . ASN A 1 111 ? 0.600 1.175 13.466 1.00 81.12 111 ASN A N 1
ATOM 940 C CA . ASN A 1 111 ? 1.799 1.695 12.821 1.00 81.12 111 ASN A CA 1
ATOM 941 C C . ASN A 1 111 ? 2.750 2.242 13.881 1.00 81.12 111 ASN A C 1
ATOM 943 O O . ASN A 1 111 ? 2.323 2.960 14.784 1.00 81.12 111 ASN A O 1
ATOM 947 N N . ILE A 1 112 ? 4.037 1.926 13.758 1.00 77.44 112 ILE A N 1
ATOM 948 C CA . ILE A 1 112 ? 5.075 2.552 14.579 1.00 77.44 112 ILE A CA 1
ATOM 949 C C . ILE A 1 112 ? 5.389 3.920 13.978 1.00 77.44 112 ILE A C 1
ATOM 951 O O . ILE A 1 112 ? 5.584 4.039 12.769 1.00 77.44 112 ILE A O 1
ATOM 955 N N . THR A 1 113 ? 5.444 4.955 14.807 1.00 71.25 113 THR A N 1
ATOM 956 C CA . THR A 1 113 ? 5.881 6.286 14.380 1.00 71.25 113 THR A CA 1
ATOM 957 C C . THR A 1 113 ? 7.388 6.392 14.529 1.00 71.25 113 THR A C 1
ATOM 959 O O . THR A 1 113 ? 7.891 6.826 15.567 1.00 71.25 113 THR A O 1
ATOM 962 N N . LEU A 1 114 ? 8.122 5.954 13.508 1.00 72.19 114 LEU A N 1
ATOM 963 C CA . LEU A 1 114 ? 9.568 6.144 13.431 1.00 72.19 114 LEU A CA 1
ATOM 964 C C . LEU A 1 114 ? 9.869 7.146 12.325 1.00 72.19 114 LEU A C 1
ATOM 966 O O . LEU A 1 114 ? 9.571 6.889 11.160 1.00 72.19 114 LEU A O 1
ATOM 970 N N . LYS A 1 115 ? 10.507 8.258 12.703 1.00 71.94 115 LYS A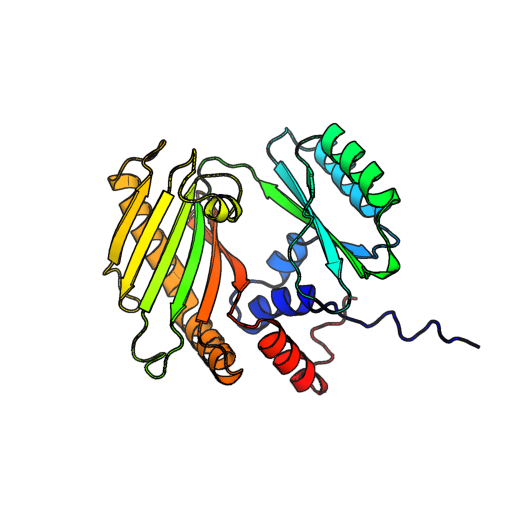 N 1
ATOM 971 C CA . LYS A 1 115 ? 10.848 9.380 11.816 1.00 71.94 115 LYS A CA 1
ATOM 972 C C . LYS A 1 115 ? 11.655 8.958 10.579 1.00 71.94 115 LYS A C 1
ATOM 974 O O . LYS A 1 115 ? 11.525 9.561 9.522 1.00 71.94 115 LYS A O 1
ATOM 979 N N . GLU A 1 116 ? 12.452 7.904 10.712 1.00 83.81 116 GLU A N 1
ATOM 980 C CA . GLU A 1 116 ? 13.313 7.386 9.646 1.00 83.81 116 GLU A CA 1
ATOM 981 C C . GLU A 1 116 ? 12.628 6.350 8.736 1.00 83.81 116 GLU A C 1
ATOM 983 O O . GLU A 1 116 ? 13.222 5.902 7.758 1.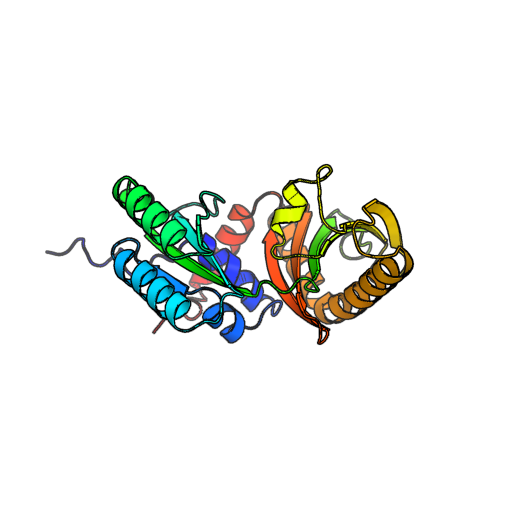00 83.81 116 GLU A O 1
ATOM 988 N N . THR A 1 117 ? 11.366 5.988 9.005 1.00 89.56 117 THR A N 1
ATOM 989 C CA . THR A 1 117 ? 10.616 5.077 8.128 1.00 89.56 117 THR A CA 1
ATOM 990 C C . THR A 1 117 ? 10.347 5.745 6.794 1.00 89.56 117 THR A C 1
ATOM 992 O O . THR A 1 117 ? 9.802 6.852 6.735 1.00 89.56 117 THR A O 1
ATOM 995 N N . ILE A 1 118 ? 10.662 5.028 5.720 1.00 93.44 118 ILE A N 1
ATOM 996 C CA . ILE A 1 118 ? 10.335 5.458 4.369 1.00 93.44 118 ILE A CA 1
ATOM 997 C C . ILE A 1 118 ? 9.033 4.794 3.963 1.00 93.44 118 ILE A C 1
ATOM 999 O O . ILE A 1 118 ? 8.923 3.568 3.953 1.00 93.44 118 ILE A O 1
ATOM 1003 N N . PHE A 1 119 ? 8.059 5.603 3.575 1.00 93.38 119 PHE A N 1
ATOM 1004 C CA . PHE A 1 119 ? 6.872 5.131 2.884 1.00 93.38 119 PHE A CA 1
ATOM 1005 C C . PHE A 1 119 ? 6.948 5.539 1.426 1.00 93.38 119 PHE A C 1
ATOM 1007 O O . PHE A 1 119 ? 7.440 6.618 1.098 1.00 93.38 119 PHE A O 1
ATOM 1014 N N . GLY A 1 120 ? 6.424 4.699 0.546 1.00 95.00 120 GLY A N 1
ATOM 1015 C CA . GLY A 1 120 ? 6.398 5.041 -0.859 1.00 95.00 120 GLY A CA 1
ATOM 1016 C C . GLY A 1 120 ? 5.371 4.275 -1.652 1.00 95.00 120 GLY A C 1
ATOM 1017 O O . GLY A 1 120 ? 4.732 3.337 -1.172 1.00 95.00 120 GLY A O 1
ATOM 1018 N N . ARG A 1 121 ? 5.223 4.698 -2.900 1.00 96.19 121 ARG A N 1
ATOM 1019 C CA . ARG A 1 121 ? 4.434 3.991 -3.897 1.00 96.19 121 ARG A CA 1
ATOM 1020 C C . ARG A 1 121 ? 5.152 3.980 -5.234 1.00 96.19 121 ARG A C 1
ATOM 1022 O O . ARG A 1 121 ? 5.804 4.958 -5.595 1.00 96.19 121 ARG A O 1
ATOM 1029 N N . VAL A 1 122 ? 5.032 2.873 -5.958 1.00 97.25 122 VAL A N 1
ATOM 1030 C CA . VAL A 1 122 ? 5.549 2.722 -7.320 1.00 97.25 122 VAL A CA 1
ATOM 1031 C C . VAL A 1 122 ? 4.385 2.484 -8.262 1.00 97.25 122 VAL A C 1
ATOM 1033 O O . VAL A 1 122 ? 3.693 1.474 -8.150 1.00 97.25 122 VAL A O 1
ATOM 1036 N N . LEU A 1 123 ? 4.193 3.402 -9.201 1.00 97.25 123 LEU A N 1
ATOM 1037 C CA . LEU A 1 123 ? 3.246 3.275 -10.296 1.00 97.25 123 LEU A CA 1
ATOM 1038 C C . LEU A 1 123 ? 3.940 2.646 -11.505 1.00 97.25 123 LEU A C 1
ATOM 1040 O O . LEU A 1 123 ? 4.958 3.156 -11.968 1.00 97.25 123 LEU A O 1
ATOM 1044 N N . PHE A 1 124 ? 3.360 1.573 -12.029 1.00 97.06 124 PHE A N 1
ATOM 1045 C CA . PHE A 1 124 ? 3.778 0.857 -13.228 1.00 97.06 124 PHE A CA 1
ATOM 1046 C C . PHE A 1 124 ? 2.783 1.126 -14.363 1.00 97.06 124 PHE A C 1
ATOM 1048 O O . PHE A 1 124 ? 1.574 0.960 -14.176 1.00 97.06 124 PHE A O 1
ATOM 1055 N N . SER A 1 125 ? 3.297 1.493 -15.541 1.00 95.94 125 SER A N 1
ATOM 1056 C CA . SER A 1 125 ? 2.518 1.478 -16.789 1.00 95.94 125 SER A CA 1
ATOM 1057 C C . SER A 1 125 ? 2.343 0.035 -17.263 1.00 95.94 125 SER A C 1
ATOM 1059 O O . SER A 1 125 ? 3.338 -0.672 -17.435 1.00 95.94 125 SER A O 1
ATOM 1061 N N . LEU A 1 126 ? 1.098 -0.398 -17.470 1.00 95.81 126 LEU A N 1
ATOM 1062 C CA . LEU A 1 126 ? 0.753 -1.719 -18.008 1.00 95.81 126 LEU A CA 1
ATOM 1063 C C . LEU A 1 126 ? 0.290 -1.610 -19.469 1.00 95.81 126 LEU A C 1
ATOM 1065 O O . LEU A 1 126 ? -0.711 -2.202 -19.862 1.00 95.81 126 LEU A O 1
ATOM 1069 N N . ASP A 1 127 ? 0.993 -0.805 -20.264 1.00 90.38 127 ASP A N 1
ATOM 1070 C CA . ASP A 1 127 ? 0.712 -0.638 -21.691 1.00 90.38 127 ASP A CA 1
ATOM 1071 C C . ASP A 1 127 ? 1.028 -1.906 -22.514 1.00 90.38 127 ASP A C 1
ATOM 1073 O O . ASP A 1 127 ? 1.461 -2.936 -21.994 1.00 90.38 127 ASP A O 1
ATOM 1077 N N . GLU A 1 128 ? 0.805 -1.840 -23.827 1.00 86.44 128 GLU A N 1
ATOM 1078 C CA . GLU A 1 128 ? 1.011 -2.955 -24.764 1.00 86.44 128 GLU A CA 1
ATOM 1079 C C . GLU A 1 128 ? 2.451 -3.496 -24.783 1.00 86.44 128 GLU A C 1
ATOM 1081 O O . GLU A 1 128 ? 2.695 -4.620 -25.228 1.00 86.44 128 GLU A O 1
ATOM 1086 N N . LEU A 1 129 ? 3.422 -2.707 -24.311 1.00 88.31 129 LEU A N 1
ATOM 1087 C CA . LEU A 1 129 ? 4.825 -3.098 -24.257 1.00 88.31 129 LEU A CA 1
ATOM 1088 C C . LEU A 1 129 ? 5.169 -3.791 -22.937 1.00 88.31 129 LEU A C 1
ATOM 1090 O O . LEU A 1 129 ? 6.237 -4.400 -22.843 1.00 88.31 129 LEU A O 1
ATOM 1094 N N . PHE A 1 130 ? 4.294 -3.762 -21.932 1.00 90.81 130 PHE A N 1
ATOM 1095 C CA . PHE A 1 130 ? 4.504 -4.472 -20.678 1.00 90.81 130 PHE A CA 1
ATOM 1096 C C . PHE A 1 130 ? 4.440 -6.003 -20.882 1.00 90.81 130 PHE A C 1
ATOM 1098 O O . PHE A 1 130 ? 3.545 -6.507 -21.560 1.00 90.81 130 PHE A O 1
ATOM 1105 N N . PRO A 1 131 ? 5.352 -6.800 -20.286 1.00 89.56 131 PRO A N 1
ATOM 1106 C CA . PRO A 1 131 ? 6.453 -6.419 -19.392 1.00 89.56 131 PRO A CA 1
ATOM 1107 C C . PRO A 1 131 ? 7.803 -6.226 -20.108 1.00 89.56 131 PRO A C 1
ATOM 1109 O O . PRO A 1 131 ? 8.839 -6.216 -19.446 1.00 89.56 131 PRO A O 1
ATOM 1112 N N . ARG A 1 132 ? 7.831 -6.163 -21.447 1.00 87.88 132 ARG A N 1
ATOM 1113 C CA . ARG A 1 132 ? 9.074 -6.019 -22.228 1.00 87.88 132 ARG A CA 1
ATOM 1114 C C . ARG A 1 132 ? 9.726 -4.663 -21.984 1.00 87.88 132 ARG A C 1
ATOM 1116 O O . ARG A 1 132 ? 10.939 -4.593 -21.826 1.00 87.88 132 ARG A O 1
ATOM 1123 N N . ILE A 1 133 ? 8.917 -3.609 -21.942 1.00 87.00 133 ILE A N 1
ATOM 1124 C CA . ILE A 1 133 ? 9.319 -2.265 -21.533 1.00 87.00 133 ILE A CA 1
ATOM 1125 C C . ILE A 1 133 ? 8.533 -1.933 -20.273 1.00 87.00 133 ILE A C 1
ATOM 1127 O O . ILE A 1 133 ? 7.325 -2.145 -20.203 1.00 87.00 133 ILE A O 1
ATOM 1131 N N . VAL A 1 134 ? 9.239 -1.447 -19.257 1.00 90.50 134 VAL A N 1
ATOM 1132 C CA . VAL A 1 134 ? 8.646 -1.104 -17.967 1.00 90.50 134 VAL A CA 1
ATOM 1133 C C . VAL A 1 134 ? 8.983 0.345 -17.679 1.00 90.50 134 VAL A C 1
ATOM 1135 O O . VAL A 1 134 ? 10.153 0.690 -17.581 1.00 90.50 134 VAL A O 1
ATOM 1138 N N . LYS A 1 135 ? 7.961 1.185 -17.540 1.00 92.81 135 LYS A N 1
ATOM 1139 C CA . LYS A 1 135 ? 8.105 2.570 -17.082 1.00 92.81 135 LYS A CA 1
ATOM 1140 C C . LYS A 1 135 ? 7.498 2.692 -15.701 1.00 92.81 135 LYS A C 1
ATOM 1142 O O . LYS A 1 135 ? 6.384 2.204 -15.475 1.00 92.81 135 LYS A O 1
ATOM 1147 N N . ARG A 1 136 ? 8.239 3.310 -14.782 1.00 94.81 136 ARG A N 1
ATOM 1148 C CA . ARG A 1 136 ? 7.845 3.411 -13.377 1.00 94.81 136 ARG A CA 1
ATOM 1149 C C . ARG A 1 136 ? 7.979 4.837 -12.876 1.00 94.81 136 ARG A C 1
ATOM 1151 O O . ARG A 1 136 ? 8.966 5.507 -13.168 1.00 94.81 136 ARG A O 1
ATOM 1158 N N . LYS A 1 137 ? 7.021 5.261 -12.058 1.00 96.88 137 LYS A N 1
ATOM 1159 C CA . LYS A 1 137 ? 7.137 6.460 -11.225 1.00 96.88 137 LYS A CA 1
ATOM 1160 C C . LYS A 1 137 ? 7.133 6.026 -9.768 1.00 96.88 137 LYS A C 1
ATOM 1162 O O . LYS A 1 137 ? 6.199 5.349 -9.348 1.00 96.88 137 LYS A O 1
ATOM 1167 N N . MET A 1 138 ? 8.159 6.389 -9.008 1.00 97.38 138 MET A N 1
ATOM 1168 C CA . MET A 1 138 ? 8.226 6.125 -7.574 1.00 97.38 138 MET A CA 1
ATOM 1169 C C . MET A 1 138 ? 8.165 7.439 -6.799 1.00 97.38 138 MET A C 1
ATOM 1171 O O . MET A 1 138 ? 8.881 8.385 -7.108 1.00 97.38 138 MET A O 1
ATOM 1175 N N . GLU A 1 139 ? 7.310 7.482 -5.786 1.00 97.44 139 GLU A N 1
ATOM 1176 C CA . GLU A 1 139 ? 7.167 8.606 -4.861 1.00 97.44 139 GLU A CA 1
ATOM 1177 C C . GLU A 1 139 ? 7.458 8.103 -3.450 1.00 97.44 139 GLU A C 1
ATOM 1179 O O . GLU A 1 139 ? 6.914 7.072 -3.050 1.00 97.44 139 GLU A O 1
ATOM 1184 N N . ILE A 1 140 ? 8.324 8.804 -2.716 1.00 96.19 140 ILE A N 1
ATOM 1185 C CA . ILE A 1 140 ? 8.738 8.426 -1.359 1.00 96.19 140 ILE A CA 1
ATOM 1186 C C . ILE A 1 140 ? 8.666 9.609 -0.402 1.00 96.19 140 ILE A C 1
ATOM 1188 O O . ILE A 1 140 ? 8.921 10.747 -0.794 1.00 96.19 140 ILE A O 1
ATOM 1192 N N . VAL A 1 141 ? 8.344 9.317 0.856 1.00 94.00 141 VAL A N 1
ATOM 1193 C CA . VAL A 1 141 ? 8.304 10.258 1.979 1.00 94.00 141 VAL A CA 1
ATOM 1194 C C . VAL A 1 141 ? 8.929 9.634 3.219 1.00 94.00 141 VAL A C 1
ATOM 1196 O O . VAL A 1 141 ? 8.803 8.429 3.446 1.00 94.00 141 VAL A O 1
ATOM 1199 N N . TRP A 1 142 ? 9.542 10.472 4.050 1.00 91.88 142 TRP A N 1
ATOM 1200 C CA . TRP A 1 142 ? 9.963 10.097 5.400 1.00 91.88 142 TRP A CA 1
ATOM 1201 C C . TRP A 1 142 ? 8.900 10.527 6.398 1.00 91.88 142 TRP A C 1
ATOM 1203 O O . TRP A 1 142 ? 8.480 11.684 6.402 1.00 91.88 142 TRP A O 1
ATOM 1213 N N . GLY A 1 143 ? 8.453 9.610 7.251 1.00 81.25 143 GLY A N 1
ATOM 1214 C CA . GLY A 1 143 ? 7.487 9.947 8.288 1.00 81.25 143 GLY A CA 1
ATOM 1215 C C . GLY A 1 143 ? 6.659 8.758 8.740 1.00 81.25 143 GLY A C 1
ATOM 1216 O O . GLY A 1 143 ? 7.125 7.627 8.767 1.00 81.25 143 GLY A O 1
ATOM 1217 N N . ASN A 1 144 ? 5.407 9.027 9.107 1.00 72.38 144 ASN A N 1
ATOM 1218 C CA . ASN A 1 144 ? 4.570 8.069 9.836 1.00 72.38 144 ASN A CA 1
ATOM 1219 C C . ASN A 1 144 ? 3.529 7.347 8.960 1.00 72.38 144 ASN A C 1
ATOM 1221 O O . ASN A 1 144 ? 2.794 6.491 9.458 1.00 72.38 144 ASN A O 1
ATOM 1225 N N . SER A 1 145 ? 3.396 7.715 7.677 1.00 76.69 145 SER A N 1
ATOM 1226 C CA . SER A 1 145 ? 2.396 7.122 6.782 1.00 76.69 145 SER A CA 1
ATOM 1227 C C . SER A 1 145 ? 2.650 7.419 5.304 1.00 76.69 145 SER A C 1
ATOM 1229 O O . SER A 1 145 ? 2.969 8.549 4.940 1.00 76.69 145 SER A O 1
ATOM 1231 N N . ALA A 1 146 ? 2.344 6.448 4.438 1.00 80.06 146 ALA A N 1
ATOM 1232 C CA . ALA A 1 146 ? 2.269 6.642 2.986 1.00 80.06 146 ALA A CA 1
ATOM 1233 C C . ALA A 1 146 ? 1.232 7.702 2.574 1.00 80.06 146 ALA A C 1
ATOM 1235 O O . ALA A 1 146 ? 1.361 8.317 1.519 1.00 80.06 146 ALA A O 1
ATOM 1236 N N . ARG A 1 147 ? 0.225 7.963 3.424 1.00 80.06 147 ARG A N 1
ATOM 1237 C CA . ARG A 1 147 ? -0.815 8.974 3.165 1.00 80.06 147 ARG A CA 1
ATOM 1238 C C . ARG A 1 147 ? -0.276 10.396 3.117 1.00 80.06 147 ARG A C 1
ATOM 1240 O O . ARG A 1 147 ? -0.938 11.248 2.542 1.00 80.06 147 ARG A O 1
ATOM 1247 N N . LEU A 1 148 ? 0.914 10.650 3.669 1.00 83.62 148 LEU A N 1
ATOM 1248 C CA . LEU A 1 148 ? 1.555 11.958 3.545 1.00 83.62 148 LEU A CA 1
ATOM 1249 C C . LEU A 1 148 ? 1.710 12.352 2.070 1.00 83.62 148 LEU A C 1
ATOM 1251 O O . LEU A 1 148 ? 1.448 13.497 1.741 1.00 83.62 148 LEU A O 1
ATOM 1255 N N . ILE A 1 149 ? 1.982 11.399 1.167 1.00 87.12 149 ILE A N 1
ATOM 1256 C CA . ILE A 1 149 ? 2.126 11.642 -0.281 1.00 87.12 149 ILE A CA 1
ATOM 1257 C C . ILE A 1 149 ? 0.893 12.345 -0.886 1.00 87.12 149 ILE A C 1
ATOM 1259 O O . ILE A 1 149 ? 1.026 13.100 -1.843 1.00 87.12 149 ILE A O 1
ATOM 1263 N N . GLU A 1 150 ? -0.308 12.149 -0.333 1.00 86.25 150 GLU A N 1
ATOM 1264 C CA . GLU A 1 150 ? -1.548 12.765 -0.835 1.00 86.25 150 GLU A CA 1
ATOM 1265 C C . GLU A 1 150 ? -1.612 14.283 -0.612 1.00 86.25 150 GLU A C 1
ATOM 1267 O O . GLU A 1 150 ? -2.409 14.958 -1.258 1.00 86.25 150 GLU A O 1
ATOM 1272 N N . GLN A 1 151 ? -0.781 14.825 0.282 1.00 86.06 151 GLN A N 1
ATOM 1273 C CA . GLN A 1 151 ? -0.710 16.260 0.573 1.00 86.06 151 GLN A CA 1
ATOM 1274 C C . GLN A 1 151 ? 0.248 17.002 -0.369 1.00 86.06 151 GLN A C 1
ATOM 1276 O O . GLN A 1 151 ? 0.284 18.233 -0.362 1.00 86.06 151 GLN A O 1
ATOM 1281 N N . TYR A 1 152 ? 1.016 16.274 -1.189 1.00 86.06 152 TYR A N 1
ATOM 1282 C CA . TYR A 1 152 ? 1.923 16.860 -2.171 1.00 86.06 152 TYR A CA 1
ATOM 1283 C C . TYR A 1 152 ? 1.169 17.827 -3.111 1.00 86.06 152 TYR A C 1
ATOM 1285 O O . TYR A 1 152 ? 0.103 17.468 -3.622 1.00 86.06 152 TYR A O 1
ATOM 1293 N N . PRO A 1 153 ? 1.702 19.043 -3.363 1.00 88.38 153 PRO A N 1
ATOM 1294 C CA . PRO A 1 153 ? 3.063 19.510 -3.047 1.00 88.38 153 PRO A CA 1
ATOM 1295 C C . PRO A 1 153 ? 3.277 20.123 -1.652 1.00 88.38 153 PRO A C 1
ATOM 1297 O O . PRO A 1 153 ? 4.401 20.485 -1.318 1.00 88.38 153 PRO A O 1
ATOM 1300 N N . ASN A 1 154 ? 2.246 20.225 -0.813 1.00 90.06 154 ASN A N 1
ATOM 1301 C CA . ASN A 1 154 ? 2.305 20.903 0.488 1.00 90.06 154 ASN A CA 1
ATOM 1302 C C . ASN A 1 154 ? 2.778 19.960 1.612 1.00 90.06 154 ASN A C 1
ATOM 1304 O O . ASN A 1 154 ? 2.036 19.688 2.553 1.00 90.06 154 ASN A O 1
ATOM 1308 N N . LEU A 1 155 ? 3.997 19.426 1.494 1.00 89.06 155 LEU A N 1
ATOM 1309 C CA . LEU A 1 155 ? 4.584 18.514 2.484 1.00 89.06 155 LEU A CA 1
ATOM 1310 C C . LEU A 1 155 ? 5.527 19.241 3.443 1.00 89.06 155 LEU A C 1
ATOM 1312 O O . LEU A 1 155 ? 6.370 20.026 3.020 1.00 89.06 155 LEU A O 1
ATOM 1316 N N . GLU A 1 156 ? 5.445 18.893 4.726 1.00 87.75 156 GLU A N 1
ATOM 1317 C CA . GLU A 1 156 ? 6.399 19.333 5.760 1.00 87.75 156 GLU A CA 1
ATOM 1318 C C . GLU A 1 156 ? 7.557 18.337 5.969 1.00 87.75 156 GLU A C 1
ATOM 1320 O O . GLU A 1 156 ? 8.456 18.573 6.773 1.00 87.75 156 GLU A O 1
ATOM 1325 N N . CYS A 1 157 ? 7.544 17.206 5.259 1.00 90.00 157 CYS A N 1
ATOM 1326 C CA . CYS A 1 157 ? 8.543 16.145 5.361 1.00 90.00 157 CYS A CA 1
ATOM 1327 C C . CYS A 1 157 ? 9.400 16.034 4.096 1.00 90.00 157 CYS A C 1
ATOM 1329 O O . CYS A 1 157 ? 9.058 16.568 3.039 1.00 90.00 157 CYS A O 1
ATOM 1331 N N . ALA A 1 158 ? 10.507 15.291 4.187 1.00 93.56 158 ALA A N 1
ATOM 1332 C CA . ALA A 1 158 ? 11.310 14.982 3.013 1.00 93.56 158 ALA A CA 1
ATOM 1333 C C . ALA A 1 158 ? 10.497 14.159 1.999 1.00 93.56 158 ALA A C 1
ATOM 1335 O O . ALA A 1 158 ? 9.770 13.235 2.378 1.00 93.56 158 ALA A O 1
ATOM 1336 N N . PHE A 1 159 ? 10.638 14.497 0.717 1.00 95.75 159 PHE A N 1
ATOM 1337 C CA . PHE A 1 159 ? 9.921 13.867 -0.391 1.00 95.75 159 PHE A CA 1
ATOM 1338 C C . PHE A 1 159 ? 10.809 13.753 -1.623 1.00 95.75 159 PHE A C 1
ATOM 1340 O O . PHE A 1 159 ? 11.603 14.652 -1.904 1.00 95.75 159 PHE A O 1
ATOM 1347 N N . ALA A 1 160 ? 10.616 12.688 -2.399 1.00 96.75 160 ALA A N 1
ATOM 1348 C CA . ALA A 1 160 ? 11.144 12.599 -3.751 1.00 96.75 160 ALA A CA 1
ATOM 1349 C C . ALA A 1 160 ? 10.160 11.909 -4.697 1.00 96.75 160 ALA A C 1
ATOM 1351 O O . ALA A 1 160 ? 9.576 10.878 -4.362 1.00 96.75 160 ALA A O 1
ATOM 1352 N N . SER A 1 161 ? 10.046 12.454 -5.908 1.00 97.25 161 SER A N 1
ATOM 1353 C CA . SER A 1 161 ? 9.384 11.827 -7.051 1.00 97.25 161 SER A CA 1
ATOM 1354 C C . SER A 1 161 ? 10.441 11.477 -8.088 1.00 97.25 161 SER A C 1
ATOM 1356 O O . SER A 1 161 ? 11.183 12.352 -8.543 1.00 97.25 161 SER A O 1
ATOM 1358 N N . VAL A 1 162 ? 10.511 10.209 -8.480 1.00 97.25 162 VAL A N 1
ATOM 1359 C CA . VAL A 1 162 ? 11.500 9.701 -9.432 1.00 97.25 162 VAL A CA 1
ATOM 1360 C C . VAL A 1 162 ? 10.836 8.936 -10.570 1.00 97.25 162 VAL A C 1
ATOM 1362 O O . VAL A 1 162 ? 9.887 8.180 -10.366 1.00 97.25 162 VAL A O 1
ATOM 1365 N N . GLU A 1 163 ? 11.355 9.119 -11.774 1.00 97.25 163 GLU A N 1
ATOM 1366 C CA . GLU A 1 163 ? 11.017 8.322 -12.952 1.00 97.25 163 GLU A CA 1
ATOM 1367 C C . GLU A 1 163 ? 12.124 7.313 -13.214 1.00 97.25 163 GLU A C 1
ATOM 1369 O O . GLU A 1 163 ? 13.306 7.640 -13.093 1.00 97.25 163 GLU A O 1
ATOM 1374 N N . ILE A 1 164 ? 11.740 6.084 -13.544 1.00 94.75 164 ILE A N 1
ATOM 1375 C CA . ILE A 1 164 ? 12.664 4.969 -13.726 1.00 94.75 164 ILE A CA 1
ATOM 1376 C C . ILE A 1 164 ? 12.279 4.209 -14.995 1.00 94.75 164 ILE A C 1
ATOM 1378 O O . ILE A 1 164 ? 11.122 3.798 -15.156 1.00 94.75 164 ILE A O 1
ATOM 1382 N N . ASP A 1 165 ? 13.269 3.969 -15.851 1.00 91.19 165 ASP A N 1
ATOM 1383 C CA . ASP A 1 165 ? 13.129 3.135 -17.041 1.00 91.19 165 ASP A CA 1
ATOM 1384 C C . ASP A 1 165 ? 13.665 1.725 -16.764 1.00 91.19 165 ASP A C 1
ATOM 1386 O O . ASP A 1 165 ? 14.790 1.522 -16.307 1.00 91.19 165 ASP A O 1
ATOM 1390 N N . GLY A 1 166 ? 12.837 0.722 -17.039 1.00 89.75 166 GLY A N 1
ATOM 1391 C CA . GLY A 1 166 ? 13.134 -0.677 -16.769 1.00 89.75 166 GLY A CA 1
ATOM 1392 C C . GLY A 1 166 ? 13.218 -1.002 -15.275 1.00 89.75 166 GLY A C 1
ATOM 1393 O O . GLY A 1 166 ? 12.673 -0.302 -14.417 1.00 89.75 166 GLY A O 1
ATOM 1394 N N . TRP A 1 167 ? 13.896 -2.108 -14.969 1.00 89.00 167 TRP A N 1
ATOM 1395 C CA . TRP A 1 167 ? 14.163 -2.582 -13.602 1.00 89.00 167 TRP A CA 1
ATOM 1396 C C . TRP A 1 167 ? 15.534 -2.160 -13.069 1.00 89.00 167 TRP A C 1
ATOM 1398 O O . TRP A 1 167 ? 15.830 -2.376 -11.897 1.00 89.00 167 TRP A O 1
ATOM 1408 N N . GLU A 1 168 ? 16.352 -1.552 -13.923 1.00 85.81 168 GLU A N 1
ATOM 1409 C CA . GLU A 1 168 ? 17.687 -1.082 -13.578 1.00 85.81 168 GLU A CA 1
ATOM 1410 C C . GLU A 1 168 ? 17.640 0.169 -12.686 1.00 85.81 168 GLU A C 1
ATOM 1412 O O . GLU A 1 168 ? 16.582 0.722 -12.376 1.00 85.81 168 GLU A O 1
ATOM 1417 N N . LYS A 1 169 ? 18.824 0.628 -12.271 1.00 84.88 169 LYS A N 1
ATOM 1418 C CA . LYS A 1 169 ? 19.015 1.802 -11.407 1.00 84.88 169 LYS A CA 1
ATOM 1419 C C . LYS A 1 169 ? 19.100 3.120 -12.181 1.00 84.88 169 LYS A C 1
ATOM 1421 O O . LYS A 1 169 ? 19.569 4.118 -11.642 1.00 84.88 169 LYS A O 1
ATOM 1426 N N . ASN A 1 170 ? 18.663 3.135 -13.436 1.00 89.06 170 ASN A N 1
ATOM 1427 C CA . ASN A 1 170 ? 18.641 4.342 -14.252 1.00 89.06 170 ASN A CA 1
ATOM 1428 C C . ASN A 1 170 ? 17.373 5.129 -13.917 1.00 89.06 170 ASN A C 1
ATOM 1430 O O . ASN A 1 170 ? 16.285 4.803 -14.392 1.00 89.06 170 ASN A O 1
ATOM 1434 N N . PHE A 1 171 ? 17.511 6.138 -13.059 1.00 94.38 171 PHE A N 1
ATOM 1435 C CA . PHE A 1 171 ? 16.399 6.978 -12.630 1.00 94.38 171 PHE A CA 1
ATOM 1436 C C . PHE A 1 171 ? 16.705 8.465 -12.787 1.00 94.38 171 PHE A C 1
ATOM 1438 O O . PHE A 1 171 ? 17.855 8.908 -12.747 1.00 94.38 171 PHE A O 1
ATOM 1445 N N . ARG A 1 172 ? 15.637 9.249 -12.905 1.00 95.81 172 ARG A N 1
ATOM 1446 C CA . ARG A 1 172 ? 15.656 10.709 -12.891 1.00 95.81 172 ARG A CA 1
ATOM 1447 C C . ARG A 1 172 ? 14.812 11.203 -11.727 1.00 95.81 172 ARG A C 1
ATOM 1449 O O . ARG A 1 172 ? 13.636 10.864 -11.635 1.00 95.81 172 ARG A O 1
ATOM 1456 N N . ILE A 1 173 ? 15.390 12.031 -10.860 1.00 95.81 173 ILE A N 1
ATOM 1457 C CA . ILE A 1 173 ? 14.612 12.760 -9.851 1.00 95.81 173 ILE A CA 1
ATOM 1458 C C . ILE A 1 173 ? 13.854 13.875 -10.569 1.00 95.81 173 ILE A C 1
ATOM 1460 O O . ILE A 1 173 ? 14.473 14.748 -11.175 1.00 95.81 173 ILE A O 1
ATOM 1464 N N . VAL A 1 174 ? 12.526 13.806 -10.526 1.00 96.31 174 VAL A N 1
ATOM 1465 C CA . VAL A 1 174 ? 11.614 14.781 -11.135 1.00 96.31 174 VAL A CA 1
ATOM 1466 C C . VAL A 1 174 ? 11.353 15.933 -10.177 1.00 96.31 174 VAL A C 1
ATOM 1468 O O . VAL A 1 174 ? 11.352 17.082 -10.602 1.00 96.31 174 VAL A O 1
ATOM 1471 N N . ASP A 1 175 ? 11.157 15.623 -8.895 1.00 95.25 175 ASP A N 1
ATOM 1472 C CA . ASP A 1 175 ? 10.917 16.628 -7.864 1.00 95.25 175 ASP A CA 1
ATOM 1473 C C . ASP A 1 175 ? 11.421 16.162 -6.492 1.00 95.25 175 ASP A C 1
ATOM 1475 O O . ASP A 1 175 ? 11.531 14.956 -6.238 1.00 95.25 175 ASP A O 1
ATOM 1479 N N . VAL A 1 176 ? 11.751 17.118 -5.622 1.00 95.31 176 VAL A N 1
ATOM 1480 C CA . VAL A 1 176 ? 12.319 16.872 -4.295 1.00 95.31 176 VAL A CA 1
ATOM 1481 C C . VAL A 1 176 ? 11.954 17.978 -3.302 1.00 95.31 176 VAL A C 1
ATOM 1483 O O . VAL A 1 176 ? 12.080 19.163 -3.598 1.00 95.31 176 VAL A O 1
ATOM 1486 N N . ILE A 1 177 ? 11.602 17.583 -2.079 1.00 93.94 177 ILE A N 1
ATOM 1487 C CA . ILE A 1 177 ? 11.495 18.482 -0.924 1.00 93.94 177 ILE A CA 1
ATOM 1488 C C . ILE A 1 177 ? 12.546 18.033 0.091 1.00 93.94 177 ILE A C 1
ATOM 1490 O O . ILE A 1 177 ? 12.492 16.913 0.597 1.00 93.94 177 ILE A O 1
ATOM 1494 N N . GLN A 1 178 ? 13.526 18.894 0.366 1.00 88.25 178 GLN A N 1
ATOM 1495 C CA . GLN A 1 178 ? 14.633 18.629 1.295 1.00 88.25 178 GLN A CA 1
ATOM 1496 C C . GLN A 1 178 ? 14.315 19.231 2.668 1.00 88.25 178 GLN A C 1
ATOM 1498 O O . GLN A 1 178 ? 14.914 20.227 3.058 1.00 88.25 178 GLN A O 1
ATOM 1503 N N . ALA A 1 179 ? 13.324 18.672 3.370 1.00 87.25 179 ALA A N 1
ATOM 1504 C CA . ALA A 1 179 ? 12.943 19.162 4.697 1.00 87.25 179 ALA A CA 1
ATOM 1505 C C . ALA A 1 179 ? 14.061 18.905 5.724 1.00 87.25 179 ALA A C 1
ATOM 1507 O O . ALA A 1 179 ? 14.659 19.839 6.249 1.00 87.25 179 ALA A O 1
ATOM 1508 N N . ASP A 1 180 ? 14.374 17.633 5.976 1.00 88.31 180 ASP A N 1
ATOM 1509 C CA . ASP A 1 180 ? 15.402 17.206 6.932 1.00 88.31 180 ASP A CA 1
ATOM 1510 C C . ASP A 1 180 ? 16.366 16.149 6.367 1.00 88.31 180 ASP A C 1
ATOM 1512 O O . ASP A 1 180 ? 17.149 15.570 7.117 1.00 88.31 180 ASP A O 1
ATOM 1516 N N . LYS A 1 181 ? 16.316 15.907 5.052 1.00 92.88 181 LYS A N 1
ATOM 1517 C CA . LYS A 1 181 ? 17.205 14.994 4.323 1.00 92.88 181 LYS A CA 1
ATOM 1518 C C . LYS A 1 181 ? 17.955 15.748 3.236 1.00 92.88 181 LYS A C 1
ATOM 1520 O O . LYS A 1 181 ? 17.360 16.510 2.469 1.00 92.88 181 LYS A O 1
ATOM 1525 N N . SER A 1 182 ? 19.256 15.507 3.138 1.00 94.00 182 SER A N 1
ATOM 1526 C CA . SER A 1 182 ? 20.075 16.013 2.043 1.00 94.00 182 SER A CA 1
ATOM 1527 C C . SER A 1 182 ? 19.744 15.308 0.726 1.00 94.00 182 SER A C 1
ATOM 1529 O O . SER A 1 182 ? 19.232 14.187 0.684 1.00 94.00 182 SER A O 1
ATOM 1531 N N . LYS A 1 183 ? 20.098 15.944 -0.394 1.00 92.62 183 LYS A N 1
ATOM 1532 C CA . LYS A 1 183 ? 19.957 15.336 -1.725 1.00 92.62 183 LYS A CA 1
ATOM 1533 C C . LYS A 1 183 ? 20.694 13.994 -1.851 1.00 92.62 183 LYS A C 1
ATOM 1535 O O . LYS A 1 183 ? 20.195 13.107 -2.538 1.00 92.62 183 LYS A O 1
ATOM 1540 N N . ALA A 1 184 ? 21.856 13.857 -1.207 1.00 94.50 184 ALA A N 1
ATOM 1541 C CA . ALA A 1 184 ? 22.645 12.627 -1.223 1.00 94.50 184 ALA A CA 1
ATOM 1542 C C . ALA A 1 184 ? 21.919 11.491 -0.488 1.00 94.50 184 ALA A C 1
ATOM 1544 O O . ALA A 1 184 ? 21.736 10.423 -1.063 1.00 94.50 184 ALA A O 1
ATOM 1545 N N . GLU A 1 185 ? 21.395 11.755 0.714 1.00 94.44 185 GLU A N 1
ATOM 1546 C CA . GLU A 1 185 ? 20.600 10.778 1.476 1.00 94.44 185 GLU A CA 1
ATOM 1547 C C . GLU A 1 185 ? 19.364 10.313 0.696 1.00 94.44 185 GLU A C 1
ATOM 1549 O O . GLU A 1 185 ? 19.054 9.123 0.652 1.00 94.44 185 GLU A O 1
ATOM 1554 N N .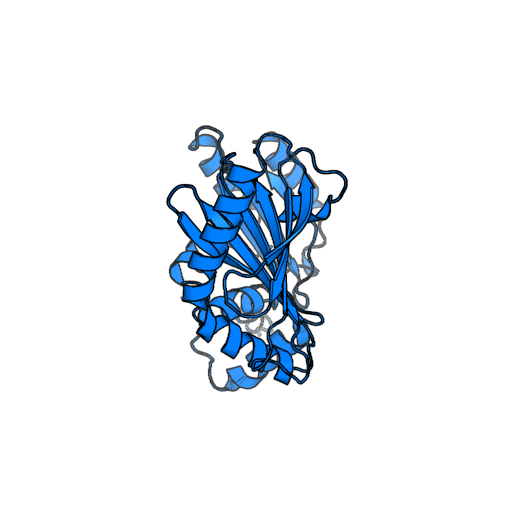 ILE A 1 186 ? 18.678 11.237 0.015 1.00 94.88 186 ILE A N 1
ATOM 1555 C CA . ILE A 1 186 ? 17.524 10.905 -0.831 1.00 94.88 186 ILE A CA 1
ATOM 1556 C C . ILE A 1 186 ? 17.941 10.003 -2.000 1.00 94.88 186 ILE A C 1
ATOM 1558 O O . ILE A 1 186 ? 17.258 9.025 -2.301 1.00 94.88 186 ILE A O 1
ATOM 1562 N N . GLN A 1 187 ? 19.059 10.306 -2.664 1.00 95.00 187 GLN A N 1
ATOM 1563 C CA . GLN A 1 187 ? 19.575 9.488 -3.765 1.00 95.00 187 GLN A CA 1
ATOM 1564 C C . GLN A 1 187 ? 19.974 8.083 -3.303 1.00 95.00 187 GLN A C 1
ATOM 1566 O O . GLN A 1 187 ? 19.614 7.102 -3.955 1.00 95.00 187 GLN A O 1
ATOM 1571 N N . GLU A 1 188 ? 20.672 7.976 -2.173 1.00 94.88 188 GLU A N 1
ATOM 1572 C CA . GLU A 1 188 ? 21.052 6.697 -1.570 1.00 94.88 188 GLU A CA 1
ATOM 1573 C C . GLU A 1 188 ? 19.823 5.863 -1.200 1.00 94.88 188 GLU A C 1
ATOM 1575 O O . GLU A 1 188 ? 19.773 4.666 -1.496 1.00 94.88 188 GLU A O 1
ATOM 1580 N N . ALA A 1 189 ? 18.794 6.500 -0.636 1.00 94.94 189 ALA A N 1
ATOM 1581 C CA . ALA A 1 189 ? 17.529 5.848 -0.332 1.00 94.94 189 ALA A CA 1
ATOM 1582 C C . ALA A 1 189 ? 16.821 5.338 -1.593 1.00 94.94 189 ALA A C 1
ATOM 1584 O O . ALA A 1 189 ? 16.366 4.198 -1.611 1.00 94.94 189 ALA A O 1
ATOM 1585 N N . VAL A 1 190 ? 16.770 6.128 -2.672 1.00 95.50 190 VAL A N 1
ATOM 1586 C CA . VAL A 1 190 ? 16.189 5.685 -3.952 1.00 95.50 190 VAL A CA 1
ATOM 1587 C C . VAL A 1 190 ? 16.928 4.459 -4.489 1.00 95.50 190 VAL A C 1
ATOM 1589 O O . VAL A 1 190 ? 16.282 3.473 -4.836 1.00 95.50 190 VAL A O 1
ATOM 1592 N N . VAL A 1 191 ? 18.264 4.475 -4.512 1.00 95.38 191 VAL A N 1
ATOM 1593 C CA . VAL A 1 191 ? 19.067 3.322 -4.960 1.00 95.38 191 VAL A CA 1
ATOM 1594 C C . VAL A 1 191 ? 18.779 2.082 -4.113 1.00 95.38 191 VAL A C 1
ATOM 1596 O O . VAL A 1 191 ? 18.532 1.009 -4.664 1.00 95.38 191 VAL A O 1
ATOM 1599 N N . MET A 1 192 ? 18.766 2.235 -2.788 1.00 95.56 192 MET A N 1
ATOM 1600 C CA . MET A 1 192 ? 18.470 1.156 -1.847 1.00 95.56 192 MET A CA 1
ATOM 1601 C C . MET A 1 192 ? 17.066 0.574 -2.064 1.00 95.56 192 MET A C 1
ATOM 1603 O O . MET A 1 192 ? 16.900 -0.644 -2.098 1.00 95.56 192 MET A O 1
ATOM 1607 N N . LEU A 1 193 ? 16.054 1.415 -2.277 1.00 96.06 193 LEU A N 1
ATOM 1608 C CA . LEU A 1 193 ? 14.686 0.956 -2.526 1.00 96.06 193 LEU A CA 1
ATOM 1609 C C . LEU A 1 193 ? 14.559 0.220 -3.860 1.00 96.06 193 LEU A C 1
ATOM 1611 O O . LEU A 1 193 ? 13.836 -0.772 -3.943 1.00 96.06 193 LEU A O 1
ATOM 1615 N N . LEU A 1 194 ? 15.277 0.663 -4.895 1.00 95.38 194 LEU A N 1
ATOM 1616 C CA . LEU A 1 194 ? 15.331 -0.046 -6.174 1.00 95.38 194 LEU A CA 1
ATOM 1617 C C . LEU A 1 194 ? 15.978 -1.432 -6.023 1.00 95.38 194 LEU A C 1
ATOM 1619 O O . LEU A 1 194 ? 15.470 -2.393 -6.602 1.00 95.38 194 LEU A O 1
ATOM 1623 N N . ASP A 1 195 ? 17.025 -1.553 -5.198 1.00 94.88 195 ASP A N 1
ATOM 1624 C CA . ASP A 1 195 ? 17.631 -2.845 -4.845 1.00 94.88 195 ASP A CA 1
ATOM 1625 C C . ASP A 1 195 ? 16.658 -3.768 -4.110 1.00 94.88 195 ASP A C 1
ATOM 1627 O O . ASP A 1 195 ? 16.618 -4.966 -4.374 1.00 94.88 195 ASP A O 1
ATOM 1631 N N . LEU A 1 196 ? 15.837 -3.239 -3.205 1.00 95.69 196 LEU A N 1
ATOM 1632 C CA . LEU A 1 196 ? 14.857 -4.055 -2.484 1.00 95.69 196 LEU A CA 1
ATOM 1633 C C . LEU A 1 196 ? 13.675 -4.452 -3.380 1.00 95.69 196 LEU A C 1
ATOM 1635 O O . LEU A 1 196 ? 13.209 -5.592 -3.328 1.00 95.69 196 LEU A O 1
ATOM 1639 N N . LEU A 1 197 ? 13.227 -3.558 -4.264 1.00 94.31 197 LEU A N 1
ATOM 1640 C CA . LEU A 1 197 ? 12.153 -3.829 -5.224 1.00 94.31 197 LEU A CA 1
ATOM 1641 C C . LEU A 1 197 ? 12.521 -4.921 -6.234 1.00 94.31 197 LEU A C 1
ATOM 1643 O O . LEU A 1 197 ? 11.641 -5.691 -6.632 1.00 94.31 197 LEU A O 1
ATOM 1647 N N . ILE A 1 198 ? 13.794 -5.035 -6.633 1.00 94.12 198 ILE A N 1
ATOM 1648 C CA . ILE A 1 198 ? 14.222 -6.046 -7.615 1.00 94.12 198 ILE A CA 1
ATOM 1649 C C . ILE A 1 198 ? 13.991 -7.477 -7.109 1.00 94.12 198 ILE A C 1
ATOM 1651 O O . ILE A 1 198 ? 13.668 -8.372 -7.889 1.00 94.12 198 ILE A O 1
ATOM 1655 N N . ILE A 1 199 ? 14.026 -7.683 -5.788 1.00 94.88 199 ILE A N 1
ATOM 1656 C CA . ILE A 1 199 ? 13.738 -8.970 -5.136 1.00 94.88 199 ILE A CA 1
ATOM 1657 C C . ILE A 1 199 ? 12.296 -9.427 -5.440 1.00 94.88 199 ILE A C 1
ATOM 1659 O O . ILE A 1 199 ? 11.995 -10.625 -5.485 1.00 94.88 199 ILE A O 1
ATOM 1663 N N . TYR A 1 200 ? 11.386 -8.482 -5.688 1.00 96.25 200 TYR A N 1
ATOM 1664 C CA . TYR A 1 200 ? 9.983 -8.729 -6.019 1.00 96.25 200 TYR A CA 1
ATOM 1665 C C . TYR A 1 200 ? 9.690 -8.674 -7.523 1.00 96.25 200 TYR A C 1
ATOM 1667 O O . TYR A 1 200 ? 8.558 -8.957 -7.912 1.00 96.25 200 TYR A O 1
ATOM 1675 N N . GLN A 1 201 ? 10.678 -8.384 -8.377 1.00 95.44 201 GLN A N 1
ATOM 1676 C CA . GLN A 1 201 ? 10.492 -8.118 -9.810 1.00 95.44 201 GLN A CA 1
ATOM 1677 C C . GLN A 1 201 ? 9.585 -9.137 -10.504 1.00 95.44 201 GLN A C 1
ATOM 1679 O O . GLN A 1 201 ? 8.576 -8.763 -11.096 1.00 95.44 201 GLN A O 1
ATOM 1684 N N . ARG A 1 202 ? 9.912 -10.433 -10.420 1.00 96.44 202 ARG A N 1
ATOM 1685 C CA . ARG A 1 202 ? 9.129 -11.483 -11.092 1.00 96.44 202 ARG A CA 1
ATOM 1686 C C . ARG A 1 202 ? 7.674 -11.505 -10.615 1.00 96.44 202 ARG A C 1
ATOM 1688 O O . ARG A 1 202 ? 6.768 -11.572 -11.434 1.00 96.44 202 ARG A O 1
ATOM 1695 N N . ARG A 1 203 ? 7.463 -11.389 -9.303 1.00 97.44 203 ARG A N 1
ATOM 1696 C CA . ARG A 1 203 ? 6.133 -11.389 -8.675 1.00 97.44 203 ARG A CA 1
ATOM 1697 C C . ARG A 1 203 ? 5.312 -10.172 -9.100 1.00 97.44 203 ARG A C 1
ATOM 1699 O O . ARG A 1 203 ? 4.136 -10.313 -9.413 1.00 97.44 203 ARG A O 1
ATOM 1706 N N . ILE A 1 204 ? 5.942 -8.998 -9.170 1.00 97.44 204 ILE A N 1
ATOM 1707 C CA . ILE A 1 204 ? 5.302 -7.765 -9.644 1.00 97.44 204 ILE A CA 1
ATOM 1708 C C . ILE A 1 204 ? 4.965 -7.868 -11.134 1.00 97.44 204 ILE A C 1
ATOM 1710 O O . ILE A 1 204 ? 3.884 -7.452 -11.534 1.00 97.44 204 ILE A O 1
ATOM 1714 N N . ILE A 1 205 ? 5.850 -8.442 -11.956 1.00 96.88 205 ILE A N 1
ATOM 1715 C CA . ILE A 1 205 ? 5.581 -8.666 -13.383 1.00 96.88 205 ILE A CA 1
ATOM 1716 C C . ILE A 1 205 ? 4.376 -9.586 -13.568 1.00 96.88 205 ILE A C 1
ATOM 1718 O O . ILE A 1 205 ? 3.474 -9.263 -14.337 1.00 96.88 205 ILE A O 1
ATOM 1722 N N . ASP A 1 206 ? 4.360 -10.723 -12.875 1.00 96.75 206 ASP A N 1
ATOM 1723 C CA . ASP A 1 206 ? 3.290 -11.707 -13.012 1.00 96.75 206 ASP A CA 1
ATOM 1724 C C . ASP A 1 206 ? 1.953 -11.140 -12.504 1.00 96.75 206 ASP A C 1
ATOM 1726 O O . ASP A 1 206 ? 0.936 -11.261 -13.189 1.00 96.75 206 ASP A O 1
ATOM 1730 N N . PHE A 1 207 ? 1.967 -10.404 -11.386 1.00 97.62 207 PHE A N 1
ATOM 1731 C CA . PHE A 1 207 ? 0.784 -9.691 -10.907 1.00 97.62 207 PHE A CA 1
ATOM 1732 C C . PHE A 1 207 ? 0.330 -8.587 -11.876 1.00 97.62 207 PHE A C 1
ATOM 1734 O O . PHE A 1 207 ? -0.854 -8.486 -12.184 1.00 97.62 207 PHE A O 1
ATOM 1741 N N . GLY A 1 208 ? 1.259 -7.794 -12.415 1.00 97.31 208 GLY A N 1
ATOM 1742 C CA . GLY A 1 208 ? 0.969 -6.741 -13.388 1.00 97.31 208 GLY A CA 1
ATOM 1743 C C . GLY A 1 208 ? 0.341 -7.278 -14.673 1.00 97.31 208 GLY A C 1
ATOM 1744 O O . GLY A 1 208 ? -0.606 -6.683 -15.179 1.00 97.31 208 GLY A O 1
ATOM 1745 N N . LYS A 1 209 ? 0.787 -8.442 -15.169 1.00 96.56 209 LYS A N 1
ATOM 1746 C CA . LYS A 1 209 ? 0.150 -9.110 -16.320 1.00 96.56 209 LYS A CA 1
ATOM 1747 C C . LYS A 1 209 ? -1.294 -9.470 -16.010 1.00 96.56 209 LYS A C 1
ATOM 1749 O O . LYS A 1 209 ? -2.173 -9.160 -16.803 1.00 96.56 209 LYS A O 1
ATOM 1754 N N . PHE A 1 210 ? -1.544 -10.061 -14.845 1.00 96.19 210 PHE A N 1
ATOM 1755 C CA . PHE A 1 210 ? -2.898 -10.409 -14.425 1.00 96.19 210 PHE A CA 1
ATOM 1756 C C . PHE A 1 210 ? -3.805 -9.177 -14.284 1.00 96.19 210 PHE A C 1
ATOM 1758 O O . PHE A 1 210 ? -4.962 -9.200 -14.704 1.00 96.19 210 PHE A O 1
ATOM 1765 N N . VAL A 1 211 ? -3.285 -8.084 -13.719 1.00 97.06 211 VAL A N 1
ATOM 1766 C CA . VAL A 1 211 ? -4.007 -6.806 -13.635 1.00 97.06 211 VAL A CA 1
ATOM 1767 C C . VAL A 1 211 ? -4.326 -6.274 -15.038 1.00 97.06 211 VAL A C 1
ATOM 1769 O O . VAL A 1 211 ? -5.463 -5.874 -15.284 1.00 97.06 211 VAL A O 1
ATOM 1772 N N . ASN A 1 212 ? -3.384 -6.362 -15.981 1.00 96.31 212 ASN A N 1
ATOM 1773 C CA . ASN A 1 212 ? -3.603 -5.975 -17.377 1.00 96.31 212 ASN A CA 1
ATOM 1774 C C . ASN A 1 212 ? -4.651 -6.858 -18.081 1.00 96.31 212 ASN A C 1
ATOM 1776 O O . ASN A 1 212 ? -5.558 -6.357 -18.739 1.00 96.31 212 ASN A O 1
ATOM 1780 N N . GLU A 1 213 ? -4.617 -8.175 -17.863 1.00 94.69 213 GLU A N 1
ATOM 1781 C CA . GLU A 1 213 ? -5.631 -9.119 -18.359 1.00 94.69 213 GLU A CA 1
ATOM 1782 C C . GLU A 1 213 ? -7.038 -8.826 -17.811 1.00 94.69 213 GLU A C 1
ATOM 1784 O O . GLU A 1 213 ? -8.042 -9.131 -18.459 1.00 94.69 213 GLU A O 1
ATOM 1789 N N . CYS A 1 214 ? -7.137 -8.203 -16.632 1.00 94.88 214 CYS A N 1
ATOM 1790 C CA . CYS A 1 214 ? -8.403 -7.704 -16.091 1.00 94.88 214 CYS A CA 1
ATOM 1791 C C . CYS A 1 214 ? -8.886 -6.409 -16.777 1.00 94.88 214 CYS A C 1
ATOM 1793 O O . CYS A 1 214 ? -9.966 -5.908 -16.449 1.00 94.88 214 CYS A O 1
ATOM 1795 N N . GLY A 1 215 ? -8.125 -5.878 -17.737 1.00 94.94 215 GLY A N 1
ATOM 1796 C CA . GLY A 1 215 ? -8.418 -4.657 -18.479 1.00 94.94 215 GLY A CA 1
ATOM 1797 C C . GLY A 1 215 ? -8.129 -3.388 -17.680 1.00 94.94 215 GLY A C 1
ATOM 1798 O O . GLY A 1 215 ? -8.930 -2.451 -17.762 1.00 94.94 215 GLY A O 1
ATOM 1799 N N . CYS A 1 216 ? -7.060 -3.403 -16.879 1.00 96.12 216 CYS A N 1
ATOM 1800 C CA . CYS A 1 216 ? -6.515 -2.242 -16.176 1.00 96.12 216 CYS A CA 1
ATOM 1801 C C . CYS A 1 216 ? -5.190 -1.816 -16.826 1.00 96.12 216 CYS A C 1
ATOM 1803 O O . CYS A 1 216 ? -4.394 -2.665 -17.213 1.00 96.12 216 CYS A O 1
ATOM 1805 N N . SER A 1 217 ? -4.924 -0.516 -16.921 1.00 96.50 217 SER A N 1
ATOM 1806 C CA . SER A 1 217 ? -3.730 0.020 -17.598 1.00 96.50 217 SER A CA 1
ATOM 1807 C C . SER A 1 217 ? -2.601 0.409 -16.644 1.00 96.50 217 SER A C 1
ATOM 1809 O O . SER A 1 217 ? -1.532 0.837 -17.081 1.00 96.50 217 SER A O 1
ATOM 1811 N N . SER A 1 218 ? -2.831 0.316 -15.335 1.00 96.81 218 SER A N 1
ATOM 1812 C CA . SER A 1 218 ? -1.864 0.735 -14.326 1.00 96.81 218 SER A CA 1
ATOM 1813 C C . SER A 1 218 ? -1.872 -0.172 -13.102 1.00 96.81 218 SER A C 1
ATOM 1815 O O . SER A 1 218 ? -2.904 -0.721 -12.721 1.00 96.81 218 SER A O 1
ATOM 1817 N N . LEU A 1 219 ? -0.711 -0.300 -12.465 1.00 97.81 219 LEU A N 1
ATOM 1818 C CA . LEU A 1 219 ? -0.568 -0.938 -11.161 1.00 97.81 219 LEU A CA 1
ATOM 1819 C C . LEU A 1 219 ? 0.246 -0.023 -10.253 1.00 97.81 219 LEU A C 1
ATOM 1821 O O . LEU A 1 219 ? 1.367 0.340 -10.582 1.00 97.81 219 LEU A O 1
ATOM 1825 N N . CYS A 1 220 ? -0.304 0.328 -9.102 1.00 97.12 220 CYS A N 1
ATOM 1826 C CA . CYS A 1 220 ? 0.385 1.022 -8.029 1.00 97.12 220 CYS A CA 1
ATOM 1827 C C . CYS A 1 220 ? 0.687 0.024 -6.908 1.00 97.12 220 CYS A C 1
ATOM 1829 O O . CYS A 1 220 ? -0.213 -0.677 -6.452 1.00 97.12 220 CYS A O 1
ATOM 1831 N N . ILE A 1 221 ? 1.938 -0.042 -6.459 1.00 97.06 221 ILE A N 1
ATOM 1832 C CA . ILE A 1 221 ? 2.359 -0.829 -5.296 1.00 97.06 221 ILE A CA 1
ATOM 1833 C C . ILE A 1 221 ? 2.790 0.136 -4.198 1.00 97.06 221 ILE A C 1
ATOM 1835 O O . ILE A 1 221 ? 3.750 0.880 -4.390 1.00 97.06 221 ILE A O 1
ATOM 1839 N N . GLU A 1 222 ? 2.110 0.110 -3.053 1.00 95.62 222 GLU A N 1
ATOM 1840 C CA . GLU A 1 222 ? 2.506 0.856 -1.856 1.00 95.62 222 GLU A CA 1
ATOM 1841 C C . GLU A 1 222 ? 3.441 -0.005 -0.994 1.00 95.62 222 GLU A C 1
ATOM 1843 O O . GLU A 1 222 ? 3.220 -1.207 -0.809 1.00 95.62 222 GLU A O 1
ATOM 1848 N N . PHE A 1 223 ? 4.473 0.609 -0.425 1.00 95.25 223 PHE A N 1
ATOM 1849 C CA . PHE A 1 223 ? 5.457 -0.063 0.415 1.00 95.25 223 PHE A CA 1
ATOM 1850 C C . PHE A 1 223 ? 5.859 0.783 1.627 1.00 95.25 223 PHE A C 1
ATOM 1852 O O . PHE A 1 223 ? 5.672 2.002 1.662 1.00 95.25 223 PHE A O 1
ATOM 1859 N N . LEU A 1 224 ? 6.458 0.112 2.608 1.00 93.12 224 LEU A N 1
ATOM 1860 C CA . LEU A 1 224 ? 7.238 0.734 3.672 1.00 93.12 224 LEU A CA 1
ATOM 1861 C C . LEU A 1 224 ? 8.625 0.095 3.754 1.00 93.12 224 LEU A C 1
ATOM 1863 O O . LEU A 1 224 ? 8.800 -1.078 3.411 1.00 93.12 224 LEU A O 1
ATOM 1867 N N . CYS A 1 225 ? 9.598 0.867 4.223 1.00 93.75 225 CYS A N 1
ATOM 1868 C CA . CYS A 1 225 ? 10.947 0.416 4.526 1.00 93.75 225 CYS A CA 1
ATOM 1869 C C . CYS A 1 225 ? 11.370 0.958 5.895 1.00 93.75 225 CYS A C 1
ATOM 1871 O O . CYS A 1 225 ? 11.447 2.172 6.092 1.00 93.75 225 CYS A O 1
ATOM 1873 N N . GLU A 1 226 ? 11.643 0.050 6.829 1.00 89.06 226 GLU A N 1
ATOM 1874 C CA . GLU A 1 226 ? 12.161 0.373 8.165 1.00 89.06 226 GLU A CA 1
ATOM 1875 C C . GLU A 1 226 ? 13.705 0.446 8.145 1.00 89.06 226 GLU A C 1
ATOM 1877 O O . GLU A 1 226 ? 14.338 -0.030 7.198 1.00 89.06 226 GLU A O 1
ATOM 1882 N N . ASN A 1 227 ? 14.316 1.014 9.195 1.00 76.56 227 ASN A N 1
ATOM 1883 C CA . ASN A 1 227 ? 15.764 1.288 9.283 1.00 76.56 227 ASN A CA 1
ATOM 1884 C C . ASN A 1 227 ? 16.666 0.082 8.973 1.00 76.56 227 ASN A C 1
ATOM 1886 O O . ASN A 1 227 ? 17.699 0.239 8.326 1.00 76.56 227 ASN A O 1
ATOM 1890 N N . ASP A 1 228 ? 16.250 -1.131 9.340 1.00 76.75 228 ASP A N 1
ATOM 1891 C CA . ASP A 1 228 ? 17.001 -2.369 9.083 1.00 76.75 228 ASP A CA 1
ATOM 1892 C C . ASP A 1 228 ? 16.809 -2.906 7.651 1.00 76.75 228 ASP A C 1
ATOM 1894 O O . ASP A 1 228 ? 16.936 -4.104 7.394 1.00 76.75 228 ASP A O 1
ATOM 1898 N N . ARG A 1 229 ? 16.447 -2.030 6.701 1.00 84.50 229 ARG A N 1
ATOM 1899 C CA . ARG A 1 229 ? 16.099 -2.369 5.307 1.00 84.50 229 ARG A CA 1
ATOM 1900 C C . ARG A 1 229 ? 14.977 -3.401 5.202 1.00 84.50 229 ARG A C 1
ATOM 1902 O O . ARG A 1 229 ? 14.868 -4.131 4.214 1.00 84.50 229 ARG A O 1
ATOM 1909 N N . LYS A 1 230 ? 14.118 -3.460 6.219 1.00 90.31 230 LYS A N 1
ATOM 1910 C CA . LYS A 1 230 ? 12.942 -4.323 6.220 1.00 90.31 230 LYS A CA 1
ATOM 1911 C C . LYS A 1 230 ? 11.887 -3.712 5.303 1.00 90.31 230 LYS A C 1
ATOM 1913 O O . LYS A 1 230 ? 11.141 -2.817 5.692 1.00 90.31 230 LYS A O 1
ATOM 1918 N N . PHE A 1 231 ? 11.871 -4.193 4.063 1.00 93.69 231 PHE A N 1
ATOM 1919 C CA . PHE A 1 231 ? 10.964 -3.750 3.010 1.00 93.69 231 PHE A CA 1
ATOM 1920 C C . PHE A 1 231 ? 9.702 -4.604 2.973 1.00 93.69 231 PHE A C 1
ATOM 1922 O O . PHE A 1 231 ? 9.769 -5.823 2.801 1.00 93.69 231 PHE A O 1
ATOM 1929 N N . THR A 1 232 ? 8.549 -3.949 3.078 1.00 93.38 232 THR A N 1
ATOM 1930 C CA . THR A 1 232 ? 7.240 -4.606 3.081 1.00 93.38 232 THR A CA 1
ATOM 1931 C C . THR A 1 232 ? 6.334 -3.938 2.056 1.00 93.38 232 THR A C 1
ATOM 1933 O O . THR A 1 232 ? 6.117 -2.729 2.117 1.00 93.38 232 THR A O 1
ATOM 1936 N N . ILE A 1 233 ? 5.766 -4.720 1.134 1.00 95.69 233 ILE A N 1
ATOM 1937 C CA . ILE A 1 233 ? 4.657 -4.267 0.284 1.00 95.69 233 ILE A CA 1
ATOM 1938 C C . ILE A 1 233 ? 3.385 -4.276 1.135 1.00 95.69 233 ILE A C 1
ATOM 1940 O O . ILE A 1 233 ? 3.019 -5.312 1.691 1.00 95.69 233 ILE A O 1
ATOM 1944 N N . ILE A 1 234 ? 2.713 -3.131 1.254 1.00 92.00 234 ILE A N 1
ATOM 1945 C CA . ILE A 1 234 ? 1.618 -2.935 2.218 1.00 92.00 234 ILE A CA 1
ATOM 1946 C C . ILE A 1 234 ? 0.235 -2.867 1.576 1.00 92.00 234 ILE A C 1
ATOM 1948 O O . ILE A 1 234 ? -0.734 -3.340 2.178 1.00 92.00 234 ILE A O 1
ATOM 1952 N N . ASP A 1 235 ? 0.137 -2.312 0.371 1.00 92.69 235 ASP A N 1
ATOM 1953 C CA . ASP A 1 235 ? -1.111 -2.169 -0.377 1.00 92.69 235 ASP A CA 1
ATOM 1954 C C . ASP A 1 235 ? -0.815 -2.149 -1.882 1.00 92.69 235 ASP A C 1
ATOM 1956 O O . ASP A 1 235 ? 0.336 -2.049 -2.317 1.00 92.69 235 ASP A O 1
ATOM 1960 N N . TRP A 1 236 ? -1.866 -2.253 -2.681 1.00 95.62 236 TRP A N 1
ATOM 1961 C CA . TRP A 1 236 ? -1.805 -2.036 -4.119 1.00 95.62 236 TRP A CA 1
ATOM 1962 C C . TRP A 1 236 ? -3.061 -1.302 -4.575 1.00 95.62 236 TRP A C 1
ATOM 1964 O O . TRP A 1 236 ? -4.096 -1.386 -3.928 1.00 95.62 236 TRP A O 1
ATOM 1974 N N . ASP A 1 237 ? -2.999 -0.597 -5.691 1.00 94.62 237 ASP A N 1
ATOM 1975 C CA . ASP A 1 237 ? -4.167 0.003 -6.336 1.00 94.62 237 ASP A CA 1
ATOM 1976 C C . ASP A 1 237 ? -4.008 -0.132 -7.858 1.00 94.62 237 ASP A C 1
ATOM 1978 O O . ASP A 1 237 ? -2.899 -0.267 -8.377 1.00 94.62 237 ASP A O 1
ATOM 1982 N N . CYS A 1 238 ? -5.110 -0.084 -8.592 1.00 95.31 238 CYS A N 1
ATOM 1983 C CA . CYS A 1 238 ? -5.119 0.099 -10.040 1.00 95.31 238 CYS A CA 1
ATOM 1984 C C . CYS A 1 238 ? -6.253 1.052 -10.433 1.00 95.31 238 CYS A C 1
ATOM 1986 O O . CYS A 1 238 ? -7.010 1.535 -9.590 1.00 95.31 238 CYS A O 1
ATOM 1988 N N . ASP A 1 239 ? -6.403 1.310 -11.727 1.00 93.44 239 ASP A N 1
ATOM 1989 C CA . ASP A 1 239 ? -7.499 2.126 -12.251 1.00 93.44 239 ASP A CA 1
ATOM 1990 C C . ASP A 1 239 ? -8.893 1.513 -11.993 1.00 93.44 239 ASP A C 1
ATOM 1992 O O . ASP A 1 239 ? -9.886 2.243 -11.954 1.00 93.44 239 ASP A O 1
ATOM 1996 N N . ASN A 1 240 ? -8.995 0.197 -11.747 1.00 93.06 240 ASN A N 1
ATOM 1997 C CA . ASN A 1 240 ? -10.243 -0.440 -11.316 1.00 93.06 240 ASN A CA 1
ATOM 1998 C C . ASN A 1 240 ? -10.037 -1.718 -10.480 1.00 93.06 240 ASN A C 1
ATOM 2000 O O . ASN A 1 240 ? -10.159 -2.844 -10.976 1.00 93.06 240 ASN A O 1
ATOM 2004 N N . ASP A 1 241 ? -9.817 -1.549 -9.174 1.00 93.56 241 ASP A N 1
ATOM 2005 C CA . ASP A 1 241 ? -9.591 -2.661 -8.236 1.00 93.56 241 ASP A CA 1
ATOM 2006 C C . ASP A 1 241 ? -10.698 -3.720 -8.266 1.00 93.56 241 ASP A C 1
ATOM 2008 O O . ASP A 1 241 ? -10.438 -4.920 -8.150 1.00 93.56 241 ASP A O 1
ATOM 2012 N N . MET A 1 242 ? -11.954 -3.291 -8.434 1.00 92.75 242 MET A N 1
ATOM 2013 C CA . MET A 1 242 ? -13.098 -4.198 -8.394 1.00 92.75 242 MET A CA 1
ATOM 2014 C C . MET A 1 242 ? -13.089 -5.195 -9.552 1.00 92.75 242 MET A C 1
ATOM 2016 O O . MET A 1 242 ? -13.555 -6.317 -9.361 1.00 92.75 242 MET A O 1
ATOM 2020 N N . LYS A 1 243 ? -12.544 -4.854 -10.729 1.00 93.00 243 LYS A N 1
ATOM 2021 C CA . LYS A 1 243 ? -12.395 -5.830 -11.825 1.00 93.00 243 LYS A CA 1
ATOM 2022 C C . LYS A 1 243 ? -11.479 -6.981 -11.416 1.00 93.00 243 LYS A C 1
ATOM 2024 O O . LYS A 1 243 ? -11.857 -8.144 -11.563 1.00 93.00 243 LYS A O 1
ATOM 2029 N N . VAL A 1 244 ? -10.325 -6.650 -10.843 1.00 94.00 244 VAL A N 1
ATOM 2030 C CA . VAL A 1 244 ? -9.318 -7.611 -10.378 1.00 94.00 244 VAL A CA 1
ATOM 2031 C C . VAL A 1 244 ? -9.877 -8.466 -9.233 1.00 94.00 244 VAL A C 1
ATOM 2033 O O . VAL A 1 244 ? -9.827 -9.696 -9.284 1.00 94.00 244 VAL A O 1
ATOM 2036 N N . ILE A 1 245 ? -10.506 -7.833 -8.235 1.00 92.56 245 ILE A N 1
ATOM 2037 C CA . ILE A 1 245 ? -11.134 -8.518 -7.092 1.00 92.56 245 ILE A CA 1
ATOM 2038 C C . ILE A 1 245 ? -12.241 -9.468 -7.559 1.00 92.56 245 ILE A C 1
ATOM 2040 O O . ILE A 1 245 ? -12.293 -10.623 -7.129 1.00 92.56 245 ILE A O 1
ATOM 2044 N N . ASN A 1 246 ? -13.111 -9.020 -8.467 1.00 90.81 246 ASN A N 1
ATOM 2045 C CA . ASN A 1 246 ? -14.185 -9.850 -9.008 1.00 90.81 246 ASN A CA 1
ATOM 2046 C C . ASN A 1 246 ? -13.638 -11.021 -9.832 1.00 90.81 246 ASN A C 1
ATOM 2048 O O . ASN A 1 246 ? -14.209 -12.110 -9.782 1.00 90.81 246 ASN A O 1
ATOM 2052 N N . ARG A 1 247 ? -12.538 -10.832 -10.574 1.00 89.88 247 ARG A N 1
ATOM 2053 C CA . ARG A 1 247 ? -11.888 -11.907 -11.336 1.00 89.88 247 ARG A CA 1
ATOM 2054 C C . ARG A 1 247 ? -11.371 -13.007 -10.412 1.00 89.88 247 ARG A C 1
ATOM 2056 O O . ARG A 1 247 ? -11.679 -14.172 -10.655 1.00 89.88 247 ARG A O 1
ATOM 2063 N N . ILE A 1 248 ? -10.679 -12.639 -9.331 1.00 86.06 248 ILE A N 1
ATOM 2064 C CA . ILE A 1 248 ? -10.224 -13.585 -8.298 1.00 86.06 248 ILE A CA 1
ATOM 2065 C C . ILE A 1 248 ? -11.416 -14.279 -7.634 1.00 86.06 248 ILE A C 1
ATOM 2067 O O . ILE A 1 248 ? -11.438 -15.502 -7.538 1.00 86.06 248 ILE A O 1
ATOM 2071 N N . SER A 1 249 ? -12.449 -13.523 -7.262 1.00 79.25 249 SER A N 1
ATOM 2072 C CA . SER A 1 249 ? -13.640 -14.062 -6.587 1.00 79.25 249 SER A CA 1
ATOM 2073 C C . SER A 1 249 ? -14.426 -15.049 -7.460 1.00 79.25 249 SER A C 1
ATOM 2075 O O . SER A 1 249 ? -14.967 -16.026 -6.954 1.00 79.25 249 SER A O 1
ATOM 2077 N N . ARG A 1 250 ? -14.472 -14.831 -8.783 1.00 73.44 250 ARG A N 1
ATOM 2078 C CA . ARG A 1 250 ? -15.122 -15.739 -9.747 1.00 73.44 250 ARG A CA 1
ATOM 2079 C C . ARG A 1 250 ? -14.280 -16.981 -10.051 1.00 73.44 250 ARG A C 1
ATOM 2081 O O . ARG A 1 250 ? -14.846 -18.049 -10.250 1.00 73.44 250 ARG A O 1
ATOM 2088 N N . GLY A 1 251 ? -12.950 -16.859 -10.069 1.00 58.53 251 GLY A N 1
ATOM 2089 C CA . GLY A 1 251 ? -12.035 -18.006 -10.173 1.00 58.53 251 GLY A CA 1
ATOM 2090 C C . GLY A 1 251 ? -11.962 -18.849 -8.890 1.00 58.53 251 GLY A C 1
ATOM 2091 O O . GLY A 1 251 ? -11.633 -20.033 -8.936 1.00 58.53 251 GLY A O 1
ATOM 2092 N N . ALA A 1 252 ? -12.328 -18.264 -7.744 1.00 50.72 252 ALA A N 1
ATOM 2093 C CA . ALA A 1 252 ? -12.333 -18.909 -6.432 1.00 50.72 252 ALA A CA 1
ATOM 2094 C C . ALA A 1 252 ? -13.495 -19.894 -6.197 1.00 50.72 252 ALA A C 1
ATOM 2096 O O . ALA A 1 252 ? -13.540 -20.510 -5.135 1.00 50.72 252 ALA A O 1
ATOM 2097 N N . GLY A 1 253 ? -14.363 -20.152 -7.187 1.00 45.16 253 GLY A N 1
ATOM 2098 C CA . GLY A 1 253 ? -15.252 -21.328 -7.163 1.00 45.16 253 GLY A CA 1
ATOM 2099 C C . GLY A 1 253 ? -14.495 -22.660 -6.998 1.00 45.16 253 GLY A C 1
ATOM 2100 O O . GLY A 1 253 ? -15.073 -23.650 -6.566 1.00 45.16 253 GLY A O 1
ATOM 2101 N N . THR A 1 254 ? -13.185 -22.653 -7.266 1.00 43.50 254 THR A N 1
ATOM 2102 C CA . THR A 1 254 ? -12.218 -23.745 -7.047 1.00 43.50 254 THR A CA 1
ATOM 2103 C C . THR A 1 254 ? -11.235 -23.496 -5.891 1.00 43.50 254 THR A C 1
ATOM 2105 O O . THR A 1 254 ? -10.395 -24.343 -5.618 1.00 43.50 254 THR A O 1
ATOM 2108 N N . ILE A 1 255 ? -11.317 -22.351 -5.200 1.00 45.88 255 ILE A N 1
ATOM 2109 C CA . ILE A 1 255 ? -10.395 -21.944 -4.125 1.00 45.88 255 ILE A CA 1
ATOM 2110 C C . ILE A 1 255 ? -11.187 -21.523 -2.875 1.00 45.88 255 ILE A C 1
ATOM 2112 O O . ILE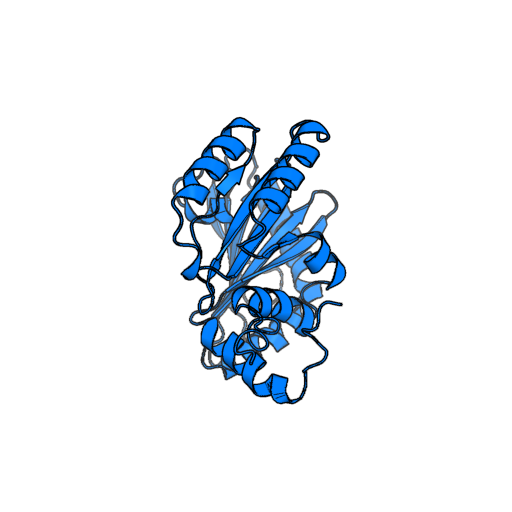 A 1 255 ? -11.003 -20.448 -2.303 1.00 45.88 255 ILE A O 1
ATOM 2116 N N . ALA A 1 256 ? -12.112 -22.381 -2.446 1.00 41.12 256 ALA A N 1
ATOM 2117 C CA . ALA A 1 256 ? -12.875 -22.185 -1.213 1.00 41.12 256 ALA A CA 1
ATOM 2118 C C . ALA A 1 256 ? -11.997 -22.295 0.056 1.00 41.12 256 ALA A C 1
ATOM 2120 O O . ALA A 1 256 ? -12.403 -21.856 1.127 1.00 41.12 256 ALA A O 1
ATOM 2121 N N . GLU A 1 257 ? -10.775 -22.821 -0.058 1.00 44.94 257 GLU A N 1
ATOM 2122 C CA . GLU A 1 257 ? -9.877 -23.062 1.079 1.00 44.94 257 GLU A CA 1
ATOM 2123 C C . GLU A 1 257 ? -9.022 -21.842 1.487 1.00 44.94 257 GLU A C 1
ATOM 2125 O O . GLU A 1 257 ? -8.543 -21.796 2.616 1.00 44.94 257 GLU A O 1
ATOM 2130 N N . LEU A 1 258 ? -8.865 -20.808 0.641 1.00 47.97 258 LEU A N 1
ATOM 2131 C CA . LEU A 1 258 ? -8.006 -19.642 0.960 1.00 47.97 258 LEU A CA 1
ATOM 2132 C C . LEU A 1 258 ? -8.649 -18.590 1.879 1.00 47.97 258 LEU A C 1
ATOM 2134 O O . LEU A 1 258 ? -7.966 -17.658 2.320 1.00 47.97 258 LEU A O 1
ATOM 2138 N N . PHE A 1 259 ? -9.953 -18.693 2.134 1.00 49.22 259 PHE A N 1
ATOM 2139 C CA . PHE A 1 259 ? -10.726 -17.623 2.771 1.00 49.22 259 PHE A CA 1
ATOM 2140 C C . PHE A 1 259 ? -11.445 -18.031 4.060 1.00 49.22 259 PHE A C 1
ATOM 2142 O O . PHE A 1 259 ? -12.012 -17.164 4.725 1.00 49.22 259 PHE A O 1
ATOM 2149 N N . VAL A 1 260 ? -11.385 -19.309 4.447 1.00 40.12 260 VAL A N 1
ATOM 2150 C CA . VAL A 1 260 ? -11.933 -19.771 5.726 1.00 40.12 260 VAL A CA 1
ATOM 2151 C C . VAL A 1 260 ? -10.934 -19.438 6.830 1.00 40.12 260 VAL A C 1
ATOM 2153 O O . VAL A 1 260 ? -9.895 -20.080 6.975 1.00 40.12 260 VAL A O 1
ATOM 2156 N N . VAL A 1 261 ? -11.244 -18.403 7.605 1.00 38.88 261 VAL A N 1
ATOM 2157 C CA . VAL A 1 261 ? -10.630 -18.198 8.918 1.00 38.88 261 VAL A CA 1
ATOM 2158 C C . VAL A 1 261 ? -11.233 -19.262 9.837 1.00 38.88 261 VAL A C 1
ATOM 2160 O O . VAL A 1 261 ? -12.443 -19.259 10.050 1.00 38.88 261 VAL A O 1
ATOM 2163 N N . LYS A 1 262 ? -10.412 -20.204 10.306 1.00 31.95 262 LYS A N 1
ATOM 2164 C CA . LYS A 1 262 ? -10.734 -20.986 11.505 1.00 31.95 262 LYS A CA 1
ATOM 2165 C C . LYS A 1 262 ? -10.380 -20.176 12.740 1.00 31.95 262 LYS A C 1
ATOM 2167 O O . LYS A 1 262 ? -9.337 -19.485 12.683 1.00 31.95 262 LYS A O 1
#

Secondary structure (DSSP, 8-state):
--S-SSSTT---HHHHHHHHHHHTTSS-HHHHHHH-EEEEGGGHHHHHHHHHHHHHHS-S-EEEEEEEEESS-----PEEEESSHHHHHHHHHHHHTS-GGGEEEEEEEEEE--TT-EEEEEEEE-STTTTTS-EEEEEEEESS-GGGGGGTTS-SS-EEEEEEESSSS-EEEEEEE-SSS-HHHHHHHHHHHHHHHHTTHHHHHHHHHHHHHTT-SEEEEEEEE-TT--EEEEEEEETTHHHHHHHHHHHGGG-GGGS---